Protein AF-A0AAD4HLM6-F1 (afdb_monomer_lite)

Organism: NCBI:txid1912939

Sequence (257 aa):
MAPLLDNPNDAILPDFRIADHATARARLIANAIEEERDHQQAITDKQEAARKEEQKKNKSKFIPVGNSKVPSIPVVIPSHYAVRKLKAGEYCELYYFTNKGLKDAKKSLLSTESPGLMLTTNTDGLQTWINADEMRDPKAVITKDKNLSWEHFNEATPCMITAMKQHEWPEDRINMHIQFWTALQNHRWRHTFNTLKQRALLLYQSQQRRLWHFTAGGPFGWSIAELNQDLIMEAGEEIFNEDRDLALAALKQVHSL

Secondary structure (DSSP, 8-state):
-PPPPP-TTTT------HHHHHHHHHHHHHHHHHHHHHHHHHHHHHHHHHHHHHHHH-GGGGSPPP-PPPPSS------HHHHHHHHTT----GGGGSHHHHHHHHHHHT--SPPPEEEEE-TTS-EEEEEGGGSPPTT--PPPGGG--HHHHHHHHHHHHHHHHHTT--HHHHHHHHHHHHHHHTSGGGSSS-HHHHHHHHHHHHHHHHHHHHHTTSTT----SS--HHHHHHHHHHHHHHHHHHHHHHHHHHTT-

Radius of gyration: 38.6 Å; chains: 1; bounding box: 93×52×123 Å

Foldseek 3Di:
DDDPDDDPVVPCPPPPPVVVVVVVVVVVVVVVVVVVVVVVVVVVVVVVVVVVVCCVVCVVVPDDDDPDDDDPDDDQDFFLLQLVCLLVLADDFLQSQFPVNSVVRVVVVPDPDFFDWDWDADPVRDIDTDGCSNDDDPPDPGQGQLRDDPNRLVRSQVSVLVSNVVSPPPPVLSVLSVLLSVCLCPPPLCPDPDVLLNSLSSQLVRVVSNVQSVPVVHPPHDRNNDDDVVSSVVSSVVSVVVVVVVVVVVVVVVVVD

Structure (mmCIF, N/CA/C/O backbone):
data_AF-A0AAD4HLM6-F1
#
_entry.id   AF-A0AAD4HLM6-F1
#
loop_
_atom_site.group_PDB
_atom_site.id
_atom_site.type_symbol
_atom_site.label_atom_id
_atom_site.label_alt_id
_atom_site.label_comp_id
_atom_site.label_asym_id
_atom_site.label_entity_id
_atom_site.label_seq_id
_atom_site.pdbx_PDB_ins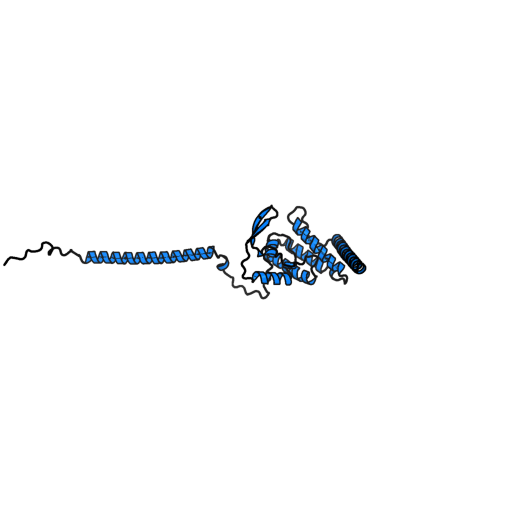_code
_atom_site.Cartn_x
_atom_site.Cartn_y
_atom_site.Cartn_z
_atom_site.occupancy
_atom_site.B_iso_or_equiv
_atom_site.auth_seq_id
_atom_site.auth_comp_id
_atom_site.auth_asym_id
_atom_site.auth_atom_id
_atom_site.pdbx_PDB_model_num
ATOM 1 N N . MET A 1 1 ? -69.367 37.510 96.975 1.00 45.50 1 MET A N 1
ATOM 2 C CA . MET A 1 1 ? -68.267 37.107 96.073 1.00 45.50 1 MET A CA 1
ATOM 3 C C . MET A 1 1 ? -68.815 36.020 95.171 1.00 45.50 1 MET A C 1
ATOM 5 O O . MET A 1 1 ? -69.340 35.048 95.695 1.00 45.50 1 MET A O 1
ATOM 9 N N . ALA A 1 2 ? -68.842 36.261 93.861 1.00 45.84 2 ALA A N 1
ATOM 10 C CA . ALA A 1 2 ? -69.451 35.365 92.879 1.00 45.84 2 ALA A CA 1
ATOM 11 C C . ALA A 1 2 ? -68.634 34.065 92.719 1.00 45.84 2 ALA A C 1
ATOM 13 O O . ALA A 1 2 ? -67.407 34.133 92.817 1.00 45.84 2 ALA A O 1
ATOM 14 N N . PRO A 1 3 ? -69.273 32.908 92.469 1.00 53.41 3 PRO A N 1
ATOM 15 C CA . PRO A 1 3 ? -68.556 31.693 92.106 1.00 53.41 3 PRO A CA 1
ATOM 16 C C . PRO A 1 3 ? -68.002 31.844 90.682 1.00 53.41 3 PRO A C 1
ATOM 18 O O . PRO A 1 3 ? -68.722 32.270 89.777 1.00 53.41 3 PRO A O 1
ATOM 21 N N . LEU A 1 4 ? -66.711 31.541 90.498 1.00 55.12 4 LEU A N 1
ATOM 22 C CA . LEU A 1 4 ? -66.119 31.409 89.168 1.00 55.12 4 LEU A CA 1
ATOM 23 C C . LEU A 1 4 ? -66.891 30.328 88.402 1.00 55.12 4 LEU A C 1
ATOM 25 O O . LEU A 1 4 ? -67.087 29.227 88.908 1.00 55.12 4 LEU A O 1
ATOM 29 N N . LEU A 1 5 ? -67.342 30.682 87.200 1.00 53.31 5 LEU A N 1
ATOM 30 C CA . LEU A 1 5 ? -67.933 29.765 86.235 1.00 53.31 5 LEU A CA 1
ATOM 31 C C . LEU A 1 5 ? -66.923 28.665 85.890 1.00 53.31 5 LEU A C 1
ATOM 33 O O . LEU A 1 5 ? -65.844 28.974 85.386 1.00 53.31 5 LEU A O 1
ATOM 37 N N . ASP A 1 6 ? -67.298 27.407 86.122 1.00 59.09 6 ASP A N 1
ATOM 38 C CA . ASP A 1 6 ? -66.612 26.253 85.542 1.00 59.09 6 ASP A CA 1
ATOM 39 C C . ASP A 1 6 ? -66.640 26.388 84.016 1.00 59.09 6 ASP A C 1
ATOM 41 O O . ASP A 1 6 ? -67.704 26.435 83.391 1.00 59.09 6 ASP A O 1
ATOM 45 N N . ASN A 1 7 ? -65.456 26.496 83.417 1.00 59.88 7 ASN A N 1
ATOM 46 C CA . ASN A 1 7 ? -65.285 26.507 81.975 1.00 59.88 7 ASN A CA 1
ATOM 47 C C . ASN A 1 7 ? -65.567 25.090 81.442 1.00 59.88 7 ASN A C 1
ATOM 49 O O . ASN A 1 7 ? -64.805 24.170 81.746 1.00 59.88 7 ASN A O 1
ATOM 53 N N . PRO A 1 8 ? -66.609 24.875 80.618 1.00 58.28 8 PRO A N 1
ATOM 54 C CA . PRO A 1 8 ? -66.956 23.544 80.119 1.00 58.28 8 PRO A CA 1
ATOM 55 C C . PRO A 1 8 ? -65.887 22.931 79.195 1.00 58.28 8 PRO A C 1
ATOM 57 O O . PRO A 1 8 ? -65.987 21.754 78.854 1.00 58.28 8 PRO A O 1
ATOM 60 N N . ASN A 1 9 ? -64.853 23.692 78.817 1.00 55.59 9 ASN A N 1
ATOM 61 C CA . ASN A 1 9 ? -63.707 23.188 78.060 1.00 55.59 9 ASN A CA 1
ATOM 62 C C . ASN A 1 9 ? -62.550 22.649 78.922 1.00 55.59 9 ASN A C 1
ATOM 64 O O . ASN A 1 9 ? -61.658 22.018 78.360 1.00 55.59 9 ASN A O 1
ATOM 68 N N . ASP A 1 10 ? -62.557 22.813 80.250 1.00 53.22 10 ASP A N 1
ATOM 69 C CA . ASP A 1 10 ? -61.478 22.287 81.110 1.00 53.22 10 ASP A CA 1
ATOM 70 C C . ASP A 1 10 ? -61.604 20.767 81.367 1.00 53.22 10 ASP A C 1
ATOM 72 O O . ASP A 1 10 ? -60.685 20.137 81.888 1.00 53.22 10 ASP A O 1
ATOM 76 N N . ALA A 1 11 ? -62.722 20.149 80.958 1.00 53.69 11 ALA A N 1
ATOM 77 C CA . ALA A 1 11 ? -62.992 18.718 81.127 1.00 53.69 11 ALA A CA 1
ATOM 78 C C . ALA A 1 11 ? -62.630 17.848 79.908 1.00 53.69 11 ALA A C 1
ATOM 80 O O . ALA A 1 11 ? -62.728 16.622 79.983 1.00 53.69 11 ALA A O 1
ATOM 81 N N . ILE A 1 12 ? -62.197 18.441 78.789 1.00 54.97 12 ILE A N 1
ATOM 82 C CA . ILE A 1 12 ? -61.755 17.684 77.610 1.00 54.97 12 ILE A CA 1
ATOM 83 C C . ILE A 1 12 ? -60.228 17.671 77.593 1.00 54.97 12 ILE A C 1
ATOM 85 O O . ILE A 1 12 ? -59.576 18.333 76.786 1.00 54.97 12 ILE A O 1
ATOM 89 N N . LEU A 1 13 ? -59.641 16.881 78.493 1.00 52.47 13 LEU A N 1
ATOM 90 C CA . LEU A 1 13 ? -58.321 16.320 78.221 1.00 52.47 13 LEU A CA 1
ATOM 91 C C . LEU A 1 13 ? -58.482 15.481 76.950 1.00 52.47 13 LEU A C 1
ATOM 93 O O . LEU A 1 13 ? -59.331 14.585 76.944 1.00 52.47 13 LEU A O 1
ATOM 97 N N . PRO A 1 14 ? -57.741 15.747 75.861 1.00 53.06 14 PRO A N 1
ATOM 98 C CA . PRO A 1 14 ? -57.795 14.846 74.726 1.00 53.06 14 PRO A CA 1
ATOM 99 C C . PRO A 1 14 ? -57.373 13.469 75.251 1.00 53.06 14 PRO A C 1
ATOM 101 O O . PRO A 1 14 ? -56.322 13.364 75.889 1.00 53.06 14 PRO A O 1
ATOM 104 N N . ASP A 1 15 ? -58.213 12.445 75.059 1.00 54.78 15 ASP A N 1
ATOM 105 C CA . ASP A 1 15 ? -57.899 11.053 75.408 1.00 54.78 15 ASP A CA 1
ATOM 106 C C . ASP A 1 15 ? -56.773 10.580 74.483 1.00 54.78 15 ASP A C 1
ATOM 108 O O . ASP A 1 15 ? -56.970 9.886 73.487 1.00 54.78 15 ASP A O 1
ATOM 112 N N . PHE A 1 16 ? -55.559 11.040 74.773 1.00 51.75 16 PHE A N 1
ATOM 113 C CA . PHE A 1 16 ? -54.338 10.552 74.175 1.00 51.75 16 PHE A CA 1
ATOM 114 C C . PHE A 1 16 ? -54.029 9.220 74.842 1.00 51.75 16 PHE A C 1
ATOM 116 O O . PHE A 1 16 ? -53.150 9.118 75.702 1.00 51.75 16 PHE A O 1
ATOM 123 N N . ARG A 1 17 ? -54.751 8.173 74.439 1.00 59.28 17 ARG A N 1
ATOM 124 C CA . ARG A 1 17 ? -54.354 6.805 74.756 1.00 59.28 17 ARG A CA 1
ATOM 125 C C . ARG A 1 17 ? -52.920 6.639 74.271 1.00 59.28 17 ARG A C 1
ATOM 127 O O . ARG A 1 17 ? -52.635 6.712 73.078 1.00 59.28 17 ARG A O 1
ATOM 134 N N . ILE A 1 18 ? -52.000 6.441 75.213 1.00 59.12 18 ILE A N 1
ATOM 135 C CA . ILE A 1 18 ? -50.549 6.337 74.981 1.00 59.12 18 ILE A CA 1
ATOM 136 C C . ILE A 1 18 ? -50.234 5.314 73.869 1.00 59.12 18 ILE A C 1
ATOM 138 O O . ILE A 1 18 ? -49.281 5.489 73.109 1.00 59.12 18 ILE A O 1
ATOM 142 N N . ALA A 1 19 ? -51.086 4.295 73.720 1.00 60.00 19 ALA A N 1
ATOM 143 C CA . ALA A 1 19 ? -51.025 3.288 72.665 1.00 60.00 19 ALA A CA 1
ATOM 144 C C . ALA A 1 19 ? -51.269 3.841 71.243 1.00 60.00 19 ALA A C 1
ATOM 146 O O . ALA A 1 19 ? -50.551 3.458 70.316 1.00 60.00 19 ALA A O 1
ATOM 147 N N . ASP A 1 20 ? -52.210 4.768 71.052 1.00 62.66 20 ASP A N 1
ATOM 148 C CA . ASP A 1 20 ? -52.557 5.308 69.727 1.00 62.66 20 ASP A CA 1
ATOM 149 C C . ASP A 1 20 ? -51.463 6.257 69.213 1.00 62.66 20 ASP A C 1
ATOM 151 O O . ASP A 1 20 ? -51.068 6.203 68.046 1.00 62.66 20 ASP A O 1
ATOM 155 N N . HIS A 1 21 ? -50.872 7.054 70.109 1.00 67.44 21 HIS A N 1
ATOM 156 C CA . HIS A 1 21 ? -49.727 7.911 69.788 1.00 67.44 21 HIS A CA 1
ATOM 157 C C . HIS A 1 21 ? -48.440 7.105 69.528 1.00 67.44 21 HIS A C 1
ATOM 159 O O . HIS A 1 21 ? -47.682 7.430 68.611 1.00 67.44 21 HIS A O 1
ATOM 165 N N . ALA A 1 22 ? -48.201 6.024 70.281 1.00 71.50 22 ALA A N 1
ATOM 166 C CA . ALA A 1 22 ? -47.090 5.108 70.014 1.00 71.50 22 ALA A CA 1
ATOM 167 C C . ALA A 1 22 ? -47.230 4.430 68.640 1.00 71.50 22 ALA A C 1
ATOM 169 O O . ALA A 1 22 ? -46.259 4.345 67.888 1.00 71.50 22 ALA A O 1
ATOM 170 N N . THR A 1 23 ? -48.451 4.032 68.274 1.00 78.50 23 THR A N 1
ATOM 171 C CA . THR A 1 23 ? -48.755 3.432 66.967 1.00 78.50 23 THR A CA 1
ATOM 172 C C . THR A 1 23 ? -48.573 4.436 65.824 1.00 78.50 23 THR A C 1
ATOM 174 O O . THR A 1 23 ? -47.988 4.101 64.792 1.00 78.50 23 THR A O 1
ATOM 177 N N . ALA A 1 24 ? -49.004 5.688 66.008 1.00 77.00 24 ALA A N 1
ATOM 178 C CA . ALA A 1 24 ? -48.798 6.759 65.032 1.00 77.00 24 ALA A CA 1
ATOM 179 C C . ALA A 1 24 ? -47.307 7.091 64.828 1.00 77.00 24 ALA A C 1
ATOM 181 O O . ALA A 1 24 ? -46.856 7.218 63.691 1.00 77.00 24 ALA A O 1
ATOM 182 N N . ARG A 1 25 ? -46.515 7.157 65.908 1.00 77.25 25 ARG A N 1
ATOM 183 C CA . ARG A 1 25 ? -45.056 7.351 65.828 1.00 77.25 25 ARG A CA 1
ATOM 184 C C . ARG A 1 25 ? -44.344 6.187 65.148 1.00 77.25 25 ARG A C 1
ATOM 186 O O . ARG A 1 25 ? -43.473 6.426 64.319 1.00 77.25 25 ARG A O 1
ATOM 193 N N . ALA A 1 26 ? -44.722 4.948 65.461 1.00 80.69 26 ALA A N 1
ATOM 194 C CA . ALA A 1 26 ? -44.150 3.767 64.820 1.00 80.69 26 ALA A CA 1
ATOM 195 C C . ALA A 1 26 ? -44.407 3.758 63.304 1.00 80.69 26 ALA A C 1
ATOM 197 O O . ALA A 1 26 ? -43.499 3.446 62.540 1.00 80.69 26 ALA A O 1
ATOM 198 N N . ARG A 1 27 ? -45.604 4.173 62.859 1.00 82.56 27 ARG A N 1
ATOM 199 C CA . ARG A 1 27 ? -45.924 4.337 61.429 1.00 82.56 27 ARG A CA 1
ATOM 200 C C . ARG A 1 27 ? -45.111 5.444 60.763 1.00 82.56 27 ARG A C 1
ATOM 202 O O . ARG A 1 27 ? -44.603 5.232 59.674 1.00 82.56 27 ARG A O 1
ATOM 209 N N . LEU A 1 28 ? -44.945 6.594 61.417 1.00 83.12 28 LEU A N 1
ATOM 210 C CA . LEU A 1 28 ? -44.117 7.684 60.885 1.00 83.12 28 LEU A CA 1
ATOM 211 C C . LEU A 1 28 ? -42.649 7.268 60.730 1.00 83.12 28 LEU A C 1
ATOM 213 O O . LEU A 1 28 ? -42.028 7.583 59.722 1.00 83.12 28 LEU A O 1
ATOM 217 N N . ILE A 1 29 ? -42.108 6.526 61.701 1.00 84.44 29 ILE A N 1
ATOM 218 C CA . ILE A 1 29 ? -40.742 5.991 61.635 1.00 84.44 29 ILE A CA 1
ATOM 219 C C . ILE A 1 29 ? -40.624 4.942 60.523 1.00 84.44 29 ILE A C 1
ATOM 221 O O . ILE A 1 29 ? -39.659 4.975 59.767 1.00 84.44 29 ILE A O 1
ATOM 225 N N . ALA A 1 30 ? -41.598 4.036 60.397 1.00 83.06 30 ALA A N 1
ATOM 226 C CA . ALA A 1 30 ? -41.610 3.030 59.337 1.00 83.06 30 ALA A CA 1
ATOM 227 C C . ALA A 1 30 ? -41.651 3.672 57.940 1.00 83.06 30 ALA A C 1
ATOM 229 O O . ALA A 1 30 ? -40.834 3.316 57.096 1.00 83.06 30 ALA A O 1
ATOM 230 N N . ASN A 1 31 ? -42.514 4.671 57.736 1.00 85.56 31 ASN A N 1
ATOM 231 C CA . ASN A 1 31 ? -42.609 5.406 56.475 1.00 85.56 31 ASN A CA 1
ATOM 232 C C . ASN A 1 31 ? -41.311 6.163 56.155 1.00 85.56 31 ASN A C 1
ATOM 234 O O . ASN A 1 31 ? -40.851 6.119 55.023 1.00 85.56 31 ASN A O 1
ATOM 238 N N . ALA A 1 32 ? -40.680 6.804 57.144 1.00 83.94 32 ALA A N 1
ATOM 239 C CA . ALA A 1 32 ? -39.411 7.507 56.935 1.00 83.94 32 ALA A CA 1
ATOM 240 C C . ALA A 1 32 ? -38.259 6.553 56.554 1.00 83.94 32 ALA A C 1
ATOM 242 O O . ALA A 1 32 ? -37.398 6.904 55.753 1.00 83.94 32 ALA A O 1
ATOM 243 N N . ILE A 1 33 ? -38.240 5.334 57.108 1.00 87.50 33 ILE A N 1
ATOM 244 C CA . ILE A 1 33 ? -37.261 4.295 56.743 1.00 87.50 33 ILE A CA 1
ATOM 245 C C . ILE A 1 33 ? -37.508 3.782 55.317 1.00 87.50 33 ILE A C 1
ATOM 247 O O . ILE A 1 33 ? -36.555 3.493 54.592 1.00 87.50 33 ILE A O 1
ATOM 251 N N . GLU A 1 34 ? -38.774 3.647 54.922 1.00 85.94 34 GLU A N 1
ATOM 252 C CA . GLU A 1 34 ? -39.170 3.222 53.578 1.00 85.94 34 GLU A CA 1
ATOM 253 C C . GLU A 1 34 ? -38.833 4.293 52.530 1.00 85.94 34 GLU A C 1
ATOM 255 O O . GLU A 1 34 ? -38.178 3.981 51.539 1.00 85.94 34 GLU A O 1
ATOM 260 N N . GLU A 1 35 ? -39.136 5.564 52.808 1.00 85.25 35 GLU A N 1
ATOM 261 C CA . GLU A 1 35 ? -38.765 6.703 51.959 1.00 85.25 35 GLU A CA 1
ATOM 262 C C . GLU A 1 35 ? -37.245 6.826 51.777 1.00 85.25 35 GLU A C 1
ATOM 264 O O . GLU A 1 35 ? -36.777 7.054 50.662 1.00 85.25 35 GLU A O 1
ATOM 269 N N . GLU A 1 36 ? -36.453 6.625 52.836 1.00 85.56 36 GLU A N 1
ATOM 270 C CA . GLU A 1 36 ? -34.988 6.648 52.738 1.00 85.56 36 GLU A CA 1
ATOM 271 C C . GLU A 1 36 ? -34.459 5.469 51.906 1.00 85.56 36 GLU A C 1
ATOM 273 O O . GLU A 1 36 ? -33.540 5.631 51.100 1.00 85.56 36 GLU A O 1
ATOM 278 N N . ARG A 1 37 ? -35.059 4.278 52.041 1.00 87.69 37 ARG A N 1
ATOM 279 C CA . ARG A 1 37 ? -34.726 3.119 51.198 1.00 87.69 37 ARG A CA 1
ATOM 280 C C . ARG A 1 37 ? -35.040 3.378 49.733 1.00 87.69 37 ARG A C 1
ATOM 282 O O . ARG A 1 37 ? -34.202 3.076 48.884 1.00 87.69 37 ARG A O 1
ATOM 289 N N . ASP A 1 38 ? -36.209 3.932 49.443 1.00 88.38 38 ASP A N 1
ATOM 290 C CA . ASP A 1 38 ? -36.634 4.246 48.082 1.00 88.38 38 ASP A CA 1
ATOM 291 C C . ASP A 1 38 ? -35.762 5.343 47.473 1.00 88.38 38 ASP A C 1
ATOM 293 O O . ASP A 1 38 ? -35.350 5.247 46.316 1.00 88.38 38 ASP A O 1
ATOM 297 N N . HIS A 1 39 ? -35.393 6.349 48.265 1.00 87.62 39 HIS A N 1
ATOM 298 C CA . HIS A 1 39 ? -34.458 7.388 47.856 1.00 87.62 39 HIS A CA 1
ATOM 299 C C . HIS A 1 39 ? -33.065 6.809 47.551 1.00 87.62 39 HIS A C 1
ATOM 301 O O . HIS A 1 39 ? -32.487 7.092 46.497 1.00 87.62 39 HIS A O 1
ATOM 307 N N . GLN A 1 40 ? -32.547 5.932 48.415 1.00 88.38 40 GLN A N 1
ATOM 308 C CA . GLN A 1 40 ? -31.251 5.280 48.224 1.00 88.38 40 GLN A CA 1
ATOM 309 C C . GLN A 1 40 ? -31.245 4.332 47.012 1.00 88.38 40 GLN A C 1
ATOM 311 O O . GLN A 1 40 ? -30.268 4.289 46.251 1.00 88.38 40 GLN A O 1
ATOM 316 N N . GLN A 1 41 ? -32.341 3.600 46.799 1.00 90.56 41 GLN A N 1
ATOM 317 C CA . GLN A 1 41 ? -32.528 2.749 45.627 1.00 90.56 41 GLN A CA 1
ATOM 318 C C . GLN A 1 41 ? -32.599 3.598 44.354 1.00 90.56 41 GLN A C 1
ATOM 320 O O . GLN A 1 41 ? -31.868 3.329 43.404 1.00 90.56 41 GLN A O 1
ATOM 325 N N . ALA A 1 42 ? -33.364 4.693 44.360 1.00 90.25 42 ALA A N 1
ATOM 326 C CA . ALA A 1 42 ? -33.461 5.610 43.228 1.00 90.25 42 ALA A CA 1
ATOM 327 C C . ALA A 1 42 ? -32.114 6.265 42.873 1.00 90.25 42 ALA A C 1
ATOM 329 O O . ALA A 1 42 ? -31.831 6.488 41.694 1.00 90.25 42 ALA A O 1
ATOM 330 N N . ILE A 1 43 ? -31.260 6.568 43.859 1.00 90.19 43 ILE A N 1
ATOM 331 C CA . ILE A 1 43 ? -29.892 7.054 43.613 1.00 90.19 43 ILE A CA 1
ATOM 332 C C . ILE A 1 43 ? -29.051 5.971 42.935 1.00 90.19 43 ILE A C 1
ATOM 334 O O . ILE A 1 43 ? -28.362 6.257 41.953 1.00 90.19 43 ILE A O 1
ATOM 338 N N . THR A 1 44 ? -29.122 4.738 43.433 1.00 90.88 44 THR A N 1
ATOM 339 C CA . THR A 1 44 ? -28.353 3.606 42.901 1.00 90.88 44 THR A CA 1
ATOM 340 C C . THR A 1 44 ? -28.779 3.284 41.470 1.00 90.88 44 THR A C 1
ATOM 342 O O . THR A 1 44 ? -27.932 3.185 40.581 1.00 90.88 44 THR A O 1
ATOM 345 N N . ASP A 1 45 ? -30.085 3.244 41.211 1.00 92.12 45 ASP A N 1
ATOM 346 C CA . ASP A 1 45 ? -30.653 3.007 39.885 1.00 92.12 45 ASP A CA 1
ATOM 347 C C . ASP A 1 45 ? -30.254 4.117 38.903 1.00 92.12 45 ASP A C 1
ATOM 349 O O . ASP A 1 45 ? -29.860 3.836 37.767 1.00 92.12 45 ASP A O 1
ATOM 353 N N . LYS A 1 46 ? -30.276 5.387 39.340 1.00 91.31 46 LYS A N 1
ATOM 354 C CA . LYS A 1 46 ? -29.795 6.524 38.535 1.00 91.31 46 LYS A CA 1
ATOM 355 C C . LYS A 1 46 ? -28.306 6.410 38.212 1.00 91.31 46 LYS A C 1
ATOM 357 O O . LYS A 1 46 ? -27.914 6.663 37.073 1.00 91.31 46 LYS A O 1
ATOM 362 N N . GLN A 1 47 ? -27.475 6.028 39.180 1.00 89.12 47 GLN A N 1
ATOM 363 C CA . GLN A 1 47 ? -26.038 5.835 38.970 1.00 89.12 47 GLN A CA 1
ATOM 364 C C . GLN A 1 47 ? -25.754 4.668 38.019 1.00 89.12 47 GLN A C 1
ATOM 366 O O . GLN A 1 47 ? -24.907 4.780 37.131 1.00 89.12 47 GLN A O 1
ATOM 371 N N . GLU A 1 48 ? -26.474 3.557 38.159 1.00 91.19 48 GLU A N 1
ATOM 372 C CA . GLU A 1 48 ? -26.306 2.394 37.295 1.00 91.19 48 GLU A CA 1
ATOM 373 C C . GLU A 1 48 ? -26.792 2.678 35.867 1.00 91.19 48 GLU A C 1
ATOM 375 O O . GLU A 1 48 ? -26.118 2.309 34.900 1.00 91.19 48 GLU A O 1
ATOM 380 N N . ALA A 1 49 ? -27.910 3.392 35.717 1.00 91.38 49 ALA A N 1
ATOM 381 C CA . ALA A 1 49 ? -28.390 3.868 34.425 1.00 91.38 49 ALA A CA 1
ATOM 382 C C . ALA A 1 49 ? -27.367 4.798 33.757 1.00 91.38 49 ALA A C 1
ATOM 384 O O . ALA A 1 49 ? -27.020 4.574 32.595 1.00 91.38 49 ALA A O 1
ATOM 385 N N . ALA A 1 50 ? -26.810 5.762 34.499 1.00 90.56 50 ALA A N 1
ATOM 386 C CA . ALA A 1 50 ? -25.773 6.663 33.999 1.00 90.56 50 ALA A CA 1
ATOM 387 C C . ALA A 1 50 ? -24.510 5.900 33.565 1.00 90.56 50 ALA A C 1
ATOM 389 O O . ALA A 1 50 ? -23.965 6.161 32.493 1.00 90.56 50 ALA A O 1
ATOM 390 N N . ARG A 1 51 ? -24.078 4.896 34.338 1.00 86.19 51 ARG A N 1
ATOM 391 C CA . ARG A 1 51 ? -22.931 4.044 33.988 1.00 86.19 51 ARG A CA 1
ATOM 392 C C . ARG A 1 51 ? -23.198 3.205 32.738 1.00 86.19 51 ARG A C 1
ATOM 394 O O . ARG A 1 51 ? -22.329 3.106 31.874 1.00 86.19 51 ARG A O 1
ATOM 401 N N . LYS A 1 52 ? -24.389 2.611 32.613 1.00 88.50 52 LYS A N 1
ATOM 402 C CA . LYS A 1 52 ? -24.797 1.861 31.411 1.00 88.50 52 LYS A CA 1
ATOM 403 C C . LYS A 1 52 ? -24.869 2.775 30.189 1.00 88.50 52 LYS A C 1
ATOM 405 O O . LYS A 1 52 ? -24.481 2.367 29.095 1.00 88.50 52 LYS A O 1
ATOM 410 N N . GLU A 1 53 ? -25.342 4.005 30.356 1.00 90.38 53 GLU A N 1
ATOM 411 C CA . GLU A 1 53 ? -25.377 5.001 29.289 1.00 90.38 53 GLU A CA 1
ATOM 412 C C . GLU A 1 53 ? -23.966 5.443 28.877 1.00 90.38 53 GLU A C 1
ATOM 414 O O . GLU A 1 53 ? -23.665 5.490 27.683 1.00 90.38 53 GLU A O 1
ATOM 419 N N . GLU A 1 54 ? -23.068 5.672 29.838 1.00 88.25 54 GLU A N 1
ATOM 420 C CA . GLU A 1 54 ? -21.661 5.974 29.568 1.00 88.25 54 GLU A CA 1
ATOM 421 C C . GLU A 1 54 ? -20.978 4.815 28.829 1.00 88.25 54 GLU A C 1
ATOM 423 O O . GLU A 1 54 ? -20.281 5.042 27.842 1.00 88.25 54 GLU A O 1
ATOM 428 N N . GLN A 1 55 ? -21.231 3.568 29.237 1.00 86.50 55 GLN A N 1
ATOM 429 C CA . GLN A 1 55 ? -20.724 2.373 28.555 1.00 86.50 55 GLN A CA 1
ATOM 430 C C . GLN A 1 55 ? -21.251 2.243 27.126 1.00 86.50 55 GLN A C 1
ATOM 432 O O . GLN A 1 55 ? -20.513 1.843 26.224 1.00 86.50 55 GLN A O 1
ATOM 437 N N . LYS A 1 56 ? -22.514 2.615 26.893 1.00 86.12 56 LYS A N 1
ATOM 438 C CA . LYS A 1 56 ? -23.103 2.635 25.549 1.00 86.12 56 LYS A CA 1
ATOM 439 C C . LYS A 1 56 ? -22.507 3.730 24.667 1.00 86.12 56 LYS A C 1
ATOM 441 O O . LYS A 1 56 ? -22.291 3.470 23.484 1.00 86.12 56 LYS A O 1
ATOM 446 N N . LYS A 1 57 ? -22.257 4.922 25.219 1.00 88.44 57 LYS A N 1
ATOM 447 C CA . LYS A 1 57 ? -21.695 6.073 24.492 1.00 88.44 57 LYS A CA 1
ATOM 448 C C . LYS A 1 57 ? -20.201 5.901 24.212 1.00 88.44 57 LYS A C 1
ATOM 450 O O . LYS A 1 57 ? -19.757 6.152 23.100 1.00 88.44 57 LYS A O 1
ATOM 455 N N . ASN A 1 58 ? -19.445 5.395 25.183 1.00 84.56 58 ASN A N 1
ATOM 456 C CA . ASN A 1 58 ? -17.986 5.302 25.140 1.00 84.56 58 ASN A CA 1
ATOM 457 C C . ASN A 1 58 ? -17.508 3.851 25.067 1.00 84.56 58 ASN A C 1
ATOM 459 O O . ASN A 1 58 ? -16.621 3.457 25.820 1.00 84.56 58 ASN A O 1
ATOM 463 N N . LYS A 1 59 ? -18.087 3.038 24.174 1.00 85.06 59 LYS A N 1
ATOM 464 C CA . LYS A 1 59 ? -17.804 1.591 24.095 1.00 85.06 59 LYS A CA 1
ATOM 465 C C . LYS A 1 59 ? -16.307 1.284 24.128 1.00 85.06 59 LYS A C 1
ATOM 467 O O . LYS A 1 59 ? -15.895 0.441 24.912 1.00 85.06 59 LYS A O 1
ATOM 472 N N . SER A 1 60 ? -15.500 2.020 23.359 1.00 82.62 60 SER A N 1
ATOM 473 C CA . SER A 1 60 ? -14.040 1.860 23.287 1.00 82.62 60 SER A CA 1
ATOM 474 C C . SER A 1 60 ? -13.323 2.022 24.632 1.00 82.62 60 SER A C 1
ATOM 476 O O . SER A 1 60 ? -12.390 1.272 24.899 1.00 82.62 60 SER A O 1
ATOM 478 N N . LYS A 1 61 ? -13.780 2.932 25.505 1.00 87.69 61 LYS A N 1
ATOM 479 C CA . LYS A 1 61 ? -13.236 3.141 26.863 1.00 87.69 61 LYS A CA 1
ATOM 480 C C . LYS A 1 61 ? -13.439 1.919 27.765 1.00 87.69 61 LYS A C 1
ATOM 482 O O . LYS A 1 61 ? -12.682 1.725 28.710 1.00 87.69 61 LYS A O 1
ATOM 487 N N . PHE A 1 62 ? -14.467 1.118 27.488 1.00 84.81 62 PHE A N 1
ATOM 488 C CA . PHE A 1 62 ? -14.892 0.000 28.329 1.00 84.81 62 PHE A CA 1
ATOM 489 C C . PHE A 1 62 ? -14.633 -1.377 27.708 1.00 84.81 62 PHE A C 1
ATOM 491 O O . PHE A 1 62 ? -15.004 -2.382 28.315 1.00 84.81 62 PHE A O 1
ATOM 498 N N . ILE A 1 63 ? -13.998 -1.452 26.531 1.00 84.25 63 ILE A N 1
ATOM 499 C CA . ILE A 1 63 ? -13.536 -2.730 25.976 1.00 84.25 63 ILE A CA 1
ATOM 500 C C . ILE A 1 63 ? -12.439 -3.273 26.906 1.00 84.25 63 ILE A C 1
ATOM 502 O O . ILE A 1 63 ? -11.448 -2.573 27.131 1.00 84.25 63 ILE A O 1
ATOM 506 N N . PRO A 1 64 ? -12.581 -4.497 27.450 1.00 83.94 64 PRO A N 1
ATOM 507 C CA . PRO A 1 64 ? -11.540 -5.100 28.269 1.00 83.94 64 PRO A CA 1
ATOM 508 C C . PRO A 1 64 ? -10.231 -5.210 27.483 1.00 83.94 64 PRO A C 1
ATOM 510 O O . PRO A 1 64 ? -10.184 -5.816 26.412 1.00 83.94 64 PRO A O 1
ATOM 513 N N . VAL A 1 65 ? -9.161 -4.631 28.021 1.00 82.19 65 VAL A N 1
ATOM 514 C CA . VAL A 1 65 ? -7.818 -4.767 27.453 1.00 82.19 65 VAL A CA 1
ATOM 515 C C . VAL A 1 65 ? -7.231 -6.086 27.953 1.00 82.19 65 VAL A C 1
ATOM 517 O O . VAL A 1 65 ? -7.125 -6.304 29.158 1.00 82.19 65 VAL A O 1
ATOM 520 N N . GLY A 1 66 ? -6.882 -6.988 27.033 1.00 80.00 66 GLY A N 1
ATOM 521 C CA . GLY A 1 66 ? -6.233 -8.252 27.386 1.00 80.00 66 GLY A CA 1
ATOM 522 C C . GLY A 1 66 ? -4.843 -8.034 27.994 1.00 80.00 66 GLY A C 1
ATOM 523 O O . GLY A 1 66 ? -4.165 -7.063 27.664 1.00 80.00 66 GLY A O 1
ATOM 524 N N . ASN A 1 67 ? -4.384 -8.973 28.831 1.00 81.00 67 ASN A N 1
ATOM 525 C CA . ASN A 1 67 ? -3.040 -8.984 29.439 1.00 81.00 67 ASN A CA 1
ATOM 526 C C . ASN A 1 67 ? -1.924 -9.342 28.428 1.00 81.00 67 ASN A C 1
ATOM 528 O O . ASN A 1 67 ? -1.025 -10.140 28.700 1.00 81.00 67 ASN A O 1
ATOM 532 N N . SER A 1 68 ? -1.987 -8.771 27.229 1.00 77.50 68 SER A N 1
ATOM 533 C CA . SER A 1 68 ? -0.971 -8.938 26.197 1.00 77.50 68 SER A CA 1
ATOM 534 C C . SER A 1 68 ? 0.241 -8.071 26.520 1.00 77.50 68 SER A C 1
ATOM 536 O O . SER A 1 68 ? 0.111 -6.912 26.914 1.00 77.50 68 SER A O 1
ATOM 538 N N . LYS A 1 69 ? 1.445 -8.622 26.333 1.00 81.38 69 LYS A N 1
ATOM 539 C CA . LYS A 1 69 ? 2.677 -7.836 26.451 1.00 81.38 69 LYS A CA 1
ATOM 540 C C . LYS A 1 69 ? 2.663 -6.709 25.419 1.00 81.38 69 LYS A C 1
ATOM 542 O O . LYS A 1 69 ? 2.202 -6.904 24.294 1.00 81.38 69 LYS A O 1
ATOM 547 N N . VAL A 1 70 ? 3.213 -5.556 25.799 1.00 75.81 70 VAL A N 1
ATOM 548 C CA . VAL A 1 70 ? 3.481 -4.469 24.852 1.00 75.81 70 VAL A CA 1
ATOM 549 C C . VAL A 1 70 ? 4.314 -5.040 23.697 1.00 75.81 70 VAL A C 1
ATOM 551 O O . VAL A 1 70 ? 5.293 -5.747 23.964 1.00 75.81 70 VAL A O 1
ATOM 554 N N . PRO A 1 71 ? 3.944 -4.776 22.433 1.00 76.25 71 PRO A N 1
ATOM 555 C CA . PRO A 1 71 ? 4.726 -5.232 21.295 1.00 76.25 71 PRO A CA 1
ATOM 556 C C . PRO A 1 71 ? 6.187 -4.779 21.408 1.00 76.25 71 PRO A C 1
ATOM 558 O O . PRO A 1 71 ? 6.464 -3.608 21.661 1.00 76.25 71 PRO A O 1
ATOM 561 N N . SER A 1 72 ? 7.132 -5.699 21.197 1.00 73.81 72 SER A N 1
ATOM 562 C CA . SER A 1 72 ? 8.572 -5.381 21.180 1.00 73.81 72 SER A CA 1
ATOM 563 C C . SER A 1 72 ? 8.998 -4.592 19.937 1.00 73.81 72 SER A C 1
ATOM 565 O O . SER A 1 72 ? 10.119 -4.098 19.872 1.00 73.81 72 SER A O 1
ATOM 567 N N . ILE A 1 73 ? 8.108 -4.484 18.949 1.00 67.69 73 ILE A N 1
ATOM 568 C CA . ILE A 1 73 ? 8.309 -3.750 17.701 1.00 67.69 73 ILE A CA 1
ATOM 569 C C . ILE A 1 73 ? 7.326 -2.571 17.700 1.00 67.69 73 ILE A C 1
ATOM 571 O O . ILE A 1 73 ? 6.165 -2.770 18.070 1.00 67.69 73 ILE A O 1
ATOM 575 N N . PRO A 1 74 ? 7.748 -1.355 17.299 1.00 67.75 74 PRO A N 1
ATOM 576 C CA . PRO A 1 74 ? 6.851 -0.210 17.203 1.00 67.75 74 PRO A CA 1
ATOM 577 C C . PRO A 1 74 ? 5.603 -0.534 16.378 1.00 67.75 74 PRO A C 1
ATOM 579 O O . PRO A 1 74 ? 5.706 -1.065 15.273 1.00 67.75 74 PRO A O 1
ATOM 582 N N . VAL A 1 75 ? 4.425 -0.186 16.903 1.00 70.12 75 VAL A N 1
ATOM 583 C CA . VAL A 1 75 ? 3.172 -0.309 16.152 1.00 70.12 75 VAL A CA 1
ATOM 584 C C . VAL A 1 75 ? 3.218 0.682 14.994 1.00 70.12 75 VAL A C 1
ATOM 586 O O . VAL A 1 75 ? 3.235 1.898 15.191 1.00 70.12 75 VAL A O 1
ATOM 589 N N . VAL A 1 76 ? 3.277 0.145 13.781 1.00 73.94 76 VAL A N 1
ATOM 590 C CA . VAL A 1 76 ? 3.240 0.918 12.546 1.00 73.94 76 VAL A CA 1
ATOM 591 C C . VAL A 1 76 ? 1.778 1.158 12.191 1.00 73.94 76 VAL A C 1
ATOM 593 O O . VAL A 1 76 ? 1.065 0.215 11.860 1.00 73.94 76 VAL A O 1
ATOM 596 N N . ILE A 1 77 ? 1.330 2.410 12.289 1.00 83.06 77 ILE A N 1
ATOM 597 C CA . ILE A 1 77 ? -0.045 2.811 11.970 1.00 83.06 77 ILE A CA 1
ATOM 598 C C . ILE A 1 77 ? 0.001 3.652 10.686 1.00 83.06 77 ILE A C 1
ATOM 600 O O . ILE A 1 77 ? 0.537 4.764 10.720 1.00 83.06 77 ILE A O 1
ATOM 604 N N . PRO A 1 78 ? -0.507 3.138 9.550 1.00 90.75 78 PRO A N 1
ATOM 605 C CA . PRO A 1 78 ? -0.684 3.930 8.336 1.00 90.75 78 PRO A CA 1
ATOM 606 C C . PRO A 1 78 ? -1.656 5.096 8.558 1.00 90.75 78 PRO A C 1
ATOM 608 O O . PRO A 1 78 ? -2.419 5.111 9.522 1.00 90.75 78 PRO A O 1
ATOM 611 N N . SER A 1 79 ? -1.666 6.075 7.651 1.00 91.81 79 SER A N 1
ATOM 612 C CA . SER A 1 79 ? -2.626 7.184 7.734 1.00 91.81 79 SER A CA 1
ATOM 613 C C . SER A 1 79 ? -4.076 6.694 7.639 1.00 91.81 79 SER A C 1
ATOM 615 O O . SER A 1 79 ? -4.359 5.693 6.975 1.00 91.81 79 SER A O 1
ATOM 617 N N . HIS A 1 80 ? -5.013 7.437 8.237 1.00 90.88 80 HIS A N 1
ATOM 618 C CA . HIS A 1 80 ? -6.450 7.154 8.133 1.00 90.88 80 HIS A CA 1
ATOM 619 C C . HIS A 1 80 ? -6.912 7.075 6.670 1.00 90.88 80 HIS A C 1
ATOM 621 O O . HIS A 1 80 ? -7.620 6.139 6.300 1.00 90.88 80 HIS A O 1
ATOM 627 N N . TYR A 1 81 ? -6.415 7.970 5.807 1.00 91.75 81 TYR A N 1
ATOM 628 C CA . TYR A 1 81 ? -6.596 7.880 4.354 1.00 91.75 81 TYR A CA 1
ATOM 629 C C . TYR A 1 81 ? -6.173 6.519 3.771 1.00 91.75 81 TYR A C 1
ATOM 631 O O . TYR A 1 81 ? -6.944 5.896 3.039 1.00 91.75 81 TYR A O 1
ATOM 639 N N . ALA A 1 82 ? -4.967 6.036 4.092 1.00 94.19 82 ALA A N 1
ATOM 640 C CA . ALA A 1 82 ? -4.458 4.771 3.562 1.00 94.19 82 ALA A CA 1
ATOM 641 C C . ALA A 1 82 ? -5.255 3.568 4.087 1.00 94.19 82 ALA A C 1
ATOM 643 O O . ALA A 1 82 ? -5.576 2.662 3.319 1.00 94.19 82 ALA A O 1
ATOM 644 N N . VAL A 1 83 ? -5.638 3.591 5.368 1.00 93.69 83 VAL A N 1
ATOM 645 C CA . VAL A 1 83 ? -6.511 2.575 5.976 1.00 93.69 83 VAL A CA 1
ATOM 646 C C . VAL A 1 83 ? -7.882 2.550 5.296 1.00 93.69 83 VAL A C 1
ATOM 648 O O . VAL A 1 83 ? -8.376 1.472 4.970 1.00 93.69 83 VAL A O 1
ATOM 651 N N . ARG A 1 84 ? -8.492 3.714 5.030 1.00 93.88 84 ARG A N 1
ATOM 652 C CA . ARG A 1 84 ? -9.776 3.806 4.318 1.00 93.88 84 ARG A CA 1
ATOM 653 C C . ARG A 1 84 ? -9.680 3.194 2.920 1.00 93.88 84 ARG A C 1
ATOM 655 O O . ARG A 1 84 ? -10.513 2.362 2.570 1.00 93.88 84 ARG A O 1
ATOM 662 N N . LYS A 1 85 ? -8.645 3.557 2.153 1.00 93.88 85 LYS A N 1
ATOM 663 C CA . LYS A 1 85 ? -8.385 2.992 0.817 1.00 93.88 85 LYS A CA 1
ATOM 664 C C . LYS A 1 85 ? -8.194 1.475 0.865 1.00 93.88 85 LYS A C 1
ATOM 666 O O . LYS A 1 85 ? -8.820 0.763 0.087 1.00 93.88 85 LYS A O 1
ATOM 671 N N . LEU A 1 86 ? -7.397 0.980 1.816 1.00 94.12 86 LEU A N 1
ATOM 672 C CA . LEU A 1 86 ? -7.184 -0.454 2.023 1.00 94.12 86 LEU A CA 1
ATOM 673 C C . LEU A 1 86 ? -8.484 -1.197 2.338 1.00 94.12 86 LEU A C 1
ATOM 675 O O . LEU A 1 86 ? -8.741 -2.235 1.739 1.00 94.12 86 LEU A O 1
ATOM 679 N N . LYS A 1 87 ? -9.315 -0.681 3.249 1.00 92.81 87 LYS A N 1
ATOM 680 C CA . LYS A 1 87 ? -10.602 -1.309 3.595 1.00 92.81 87 LYS A CA 1
ATOM 681 C C . LYS A 1 87 ? -11.566 -1.353 2.411 1.00 92.81 87 LYS A C 1
ATOM 683 O O . LYS A 1 87 ? -12.302 -2.319 2.267 1.00 92.81 87 LYS A O 1
ATOM 688 N N . ALA A 1 88 ? -11.537 -0.330 1.561 1.00 91.56 88 ALA A N 1
ATOM 689 C CA . ALA A 1 88 ? -12.351 -0.2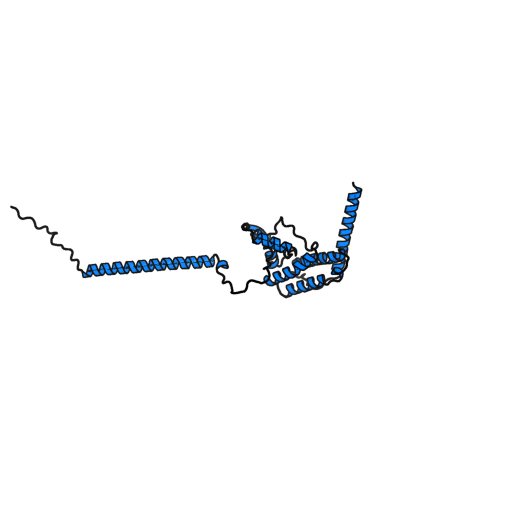71 0.351 1.00 91.56 88 ALA A CA 1
ATOM 690 C C . ALA A 1 88 ? -11.802 -1.136 -0.804 1.00 91.56 88 ALA A C 1
ATOM 692 O O . ALA A 1 88 ? -12.440 -1.234 -1.846 1.00 91.56 88 ALA A O 1
ATOM 693 N N . GLY A 1 89 ? -10.616 -1.745 -0.662 1.00 91.88 89 GLY A N 1
ATOM 694 C CA . GLY A 1 89 ? -9.954 -2.446 -1.768 1.00 91.88 89 GLY A CA 1
ATOM 695 C C . GLY A 1 89 ? -9.435 -1.512 -2.870 1.00 91.88 89 GLY A C 1
ATOM 696 O O . GLY A 1 89 ? -9.018 -1.975 -3.933 1.00 91.88 89 GLY A O 1
ATOM 697 N N . GLU A 1 90 ? -9.440 -0.201 -2.633 1.00 93.19 90 GLU A N 1
ATOM 698 C CA . GLU A 1 90 ? -9.063 0.817 -3.607 1.00 93.19 90 GLU A CA 1
ATOM 699 C C . GLU A 1 90 ? -7.542 0.951 -3.733 1.00 93.19 90 GLU A C 1
ATOM 701 O O . GLU A 1 90 ? -6.775 0.634 -2.819 1.00 93.19 90 GLU A O 1
ATOM 706 N N . TYR A 1 91 ? -7.096 1.486 -4.871 1.00 95.00 91 TYR A N 1
ATOM 707 C CA . TYR A 1 91 ? -5.688 1.805 -5.064 1.00 95.00 91 TYR A CA 1
ATOM 708 C C . TYR A 1 91 ? -5.204 2.822 -4.018 1.00 95.00 91 TYR A C 1
ATOM 710 O O . TYR A 1 91 ? -5.790 3.895 -3.841 1.00 95.00 91 TYR A O 1
ATOM 718 N N . CYS A 1 92 ? -4.089 2.488 -3.370 1.00 95.38 92 CYS A N 1
ATOM 719 C CA . CYS A 1 92 ? -3.362 3.351 -2.450 1.00 95.38 92 CYS A CA 1
ATOM 720 C C . CYS A 1 92 ? -1.880 3.376 -2.841 1.00 95.38 92 CYS A C 1
ATOM 722 O O . CYS A 1 92 ? -1.275 2.321 -3.078 1.00 95.38 92 CYS A O 1
ATOM 724 N N . GLU A 1 93 ? -1.301 4.577 -2.917 1.00 96.94 93 GLU A N 1
ATOM 725 C CA . GLU A 1 93 ? 0.125 4.763 -3.174 1.00 96.94 93 GLU A CA 1
ATOM 726 C C . GLU A 1 93 ? 0.984 4.088 -2.095 1.00 96.94 93 GLU A C 1
ATOM 728 O O . GLU A 1 93 ? 0.737 4.231 -0.895 1.00 96.94 93 GLU A O 1
ATOM 733 N N . LEU A 1 94 ? 2.070 3.432 -2.513 1.00 97.69 94 LEU A N 1
ATOM 734 C CA . LEU A 1 94 ? 3.026 2.801 -1.596 1.00 97.69 94 LEU A CA 1
ATOM 735 C C . LEU A 1 94 ? 3.713 3.810 -0.676 1.00 97.69 94 LEU A C 1
ATOM 737 O O . LEU A 1 94 ? 4.154 3.433 0.405 1.00 97.69 94 LEU A O 1
ATOM 741 N N . TYR A 1 95 ? 3.766 5.090 -1.062 1.00 97.12 95 TYR A N 1
ATOM 742 C CA . TYR A 1 95 ? 4.309 6.162 -0.227 1.00 97.12 95 TYR A CA 1
ATOM 743 C C . TYR A 1 95 ? 3.775 6.117 1.212 1.00 97.12 95 TYR A C 1
ATOM 745 O O . TYR A 1 95 ? 4.561 6.258 2.148 1.00 97.12 95 TYR A O 1
ATOM 753 N N . TYR A 1 96 ? 2.477 5.859 1.405 1.00 96.12 96 TYR A N 1
ATOM 754 C CA . TYR A 1 96 ? 1.853 5.821 2.734 1.00 96.12 96 TYR A CA 1
ATOM 755 C C . TYR A 1 96 ? 2.373 4.696 3.638 1.00 96.12 96 TYR A C 1
ATOM 757 O O . TYR A 1 96 ? 2.194 4.762 4.852 1.00 96.12 96 TYR A O 1
ATOM 765 N N . PHE A 1 97 ? 3.041 3.701 3.058 1.00 96.44 97 PHE A N 1
ATOM 766 C CA . PHE A 1 97 ? 3.631 2.565 3.758 1.00 96.44 97 PHE A CA 1
ATOM 767 C C . PHE A 1 97 ? 5.160 2.664 3.864 1.00 96.44 97 PHE A C 1
ATOM 769 O O . PHE A 1 97 ? 5.775 1.814 4.495 1.00 96.44 97 PHE A O 1
ATOM 776 N N . THR A 1 98 ? 5.784 3.697 3.288 1.00 96.56 98 THR A N 1
ATOM 777 C CA . THR A 1 98 ? 7.218 3.984 3.485 1.00 96.56 98 THR A CA 1
ATOM 778 C C . THR A 1 98 ? 7.487 4.485 4.901 1.00 96.56 98 THR A C 1
ATOM 780 O O . THR A 1 98 ? 6.599 5.061 5.535 1.00 96.56 98 THR A O 1
ATOM 783 N N . ASN A 1 99 ? 8.732 4.398 5.379 1.00 94.12 99 ASN A N 1
ATOM 784 C CA . ASN A 1 99 ? 9.097 4.953 6.688 1.00 94.12 99 ASN A CA 1
ATOM 785 C C . ASN A 1 99 ? 8.759 6.448 6.803 1.00 94.12 99 ASN A C 1
ATOM 787 O O . ASN A 1 99 ? 8.321 6.920 7.856 1.00 94.12 99 ASN A O 1
ATOM 791 N N . LYS A 1 100 ? 8.923 7.197 5.705 1.00 93.44 100 LYS A N 1
ATOM 792 C CA . LYS A 1 100 ? 8.552 8.612 5.631 1.00 93.44 100 LYS A CA 1
ATOM 793 C C . LYS A 1 100 ? 7.040 8.807 5.766 1.00 93.44 100 LYS A C 1
ATOM 795 O O . LYS A 1 100 ? 6.610 9.552 6.643 1.00 93.44 100 LYS A O 1
ATOM 800 N N . GLY A 1 101 ? 6.245 8.106 4.956 1.00 93.62 101 GLY A N 1
ATOM 801 C CA . GLY A 1 101 ? 4.783 8.186 5.003 1.00 93.62 101 GLY A CA 1
ATOM 802 C C . GLY A 1 101 ? 4.209 7.783 6.363 1.00 93.62 101 GLY A C 1
ATOM 803 O O . GLY A 1 101 ? 3.340 8.471 6.892 1.00 93.62 101 GLY A O 1
ATOM 804 N N . LEU A 1 102 ? 4.759 6.736 6.980 1.00 93.38 102 LEU A N 1
ATOM 805 C CA . LEU A 1 102 ? 4.378 6.274 8.317 1.00 93.38 102 LEU A CA 1
ATOM 806 C C . LEU A 1 102 ? 4.749 7.284 9.412 1.00 93.38 102 LEU A C 1
ATOM 808 O O . LEU A 1 102 ? 3.979 7.513 10.345 1.00 93.38 102 LEU A O 1
ATOM 812 N N . LYS A 1 103 ? 5.913 7.935 9.300 1.00 91.00 103 LYS A N 1
ATOM 813 C CA . LYS A 1 103 ? 6.312 9.014 10.214 1.00 91.00 103 LYS A CA 1
ATOM 814 C C . LYS A 1 103 ? 5.382 10.220 10.097 1.00 91.00 103 LYS A C 1
ATOM 816 O O . LYS A 1 103 ? 5.043 10.816 11.119 1.00 91.00 103 LYS A O 1
ATOM 821 N N . ASP A 1 104 ? 4.977 10.577 8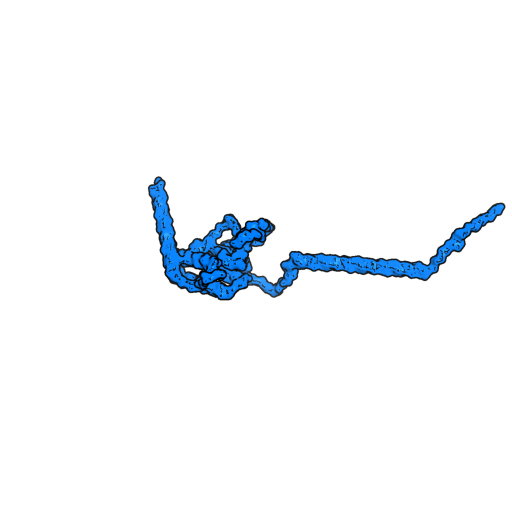.883 1.00 89.19 104 ASP A N 1
ATOM 822 C CA . ASP A 1 104 ? 4.043 11.679 8.649 1.00 89.19 104 ASP A CA 1
ATOM 823 C C . ASP A 1 104 ? 2.640 11.338 9.176 1.00 89.19 104 ASP A C 1
ATOM 825 O O . ASP A 1 104 ? 2.038 12.150 9.880 1.00 89.19 104 ASP A O 1
ATOM 829 N N . ALA A 1 105 ? 2.174 10.102 8.968 1.00 89.56 105 ALA A N 1
ATOM 830 C CA . ALA A 1 105 ? 0.927 9.599 9.545 1.00 89.56 105 ALA A CA 1
ATOM 831 C C . ALA A 1 105 ? 0.937 9.650 11.080 1.00 89.56 105 ALA A C 1
ATOM 833 O O . ALA A 1 105 ? -0.011 10.137 11.695 1.00 89.56 105 ALA A O 1
ATOM 834 N N . LYS A 1 106 ? 2.041 9.229 11.711 1.00 88.06 106 LYS A N 1
ATOM 835 C CA . LYS A 1 106 ? 2.198 9.282 13.170 1.00 88.06 106 LYS A CA 1
ATOM 836 C C . LYS A 1 106 ? 2.088 10.707 13.719 1.00 88.06 106 LYS A C 1
ATOM 838 O O . LYS A 1 106 ? 1.501 10.893 14.778 1.00 88.06 106 LYS A O 1
ATOM 843 N N . LYS A 1 107 ? 2.638 11.712 13.027 1.00 84.56 107 LYS A N 1
ATOM 844 C CA . LYS A 1 107 ? 2.498 13.119 13.447 1.00 84.56 107 LYS A CA 1
ATOM 845 C C . LYS A 1 107 ? 1.041 13.567 13.405 1.00 84.56 107 LYS A C 1
ATOM 847 O O . LYS A 1 107 ? 0.598 14.219 14.340 1.00 84.56 107 LYS A O 1
ATOM 852 N N . SER A 1 108 ? 0.316 13.189 12.351 1.00 80.94 108 SER A N 1
ATOM 853 C CA . SER A 1 108 ? -1.110 13.501 12.222 1.00 80.94 108 SER A CA 1
ATOM 854 C C . SER A 1 108 ? -1.934 12.846 13.331 1.00 80.94 108 SER A C 1
ATOM 856 O O . SER A 1 108 ? -2.789 13.502 13.907 1.00 80.94 108 SER A O 1
ATOM 858 N N . LEU A 1 109 ? -1.644 11.585 13.668 1.00 79.00 109 LEU A N 1
ATOM 859 C CA . LEU A 1 109 ? -2.350 10.845 14.720 1.00 79.00 109 LEU A CA 1
ATOM 860 C C . LEU A 1 109 ? -2.120 11.425 16.124 1.00 79.00 109 LEU A C 1
ATOM 862 O O . LEU A 1 109 ? -2.984 11.332 16.987 1.00 79.00 109 LEU A O 1
ATOM 866 N N . LEU A 1 110 ? -0.938 11.996 16.365 1.00 80.94 110 LEU A N 1
ATOM 867 C CA . LEU A 1 110 ? -0.594 12.631 17.640 1.00 80.94 110 LEU A CA 1
ATOM 868 C C . LEU A 1 110 ? -1.066 14.090 17.729 1.00 80.94 110 LEU A C 1
ATOM 870 O O . LEU A 1 110 ? -0.836 14.731 18.754 1.00 80.94 110 LEU A O 1
ATOM 874 N N . SER A 1 111 ? -1.688 14.625 16.676 1.00 78.75 111 SER A N 1
ATOM 875 C CA . SER A 1 111 ? -2.263 15.965 16.706 1.00 78.75 111 SER A CA 1
ATOM 876 C C . SER A 1 111 ? -3.518 15.985 17.578 1.00 78.75 111 SER A C 1
ATOM 878 O O . SER A 1 111 ? -4.389 15.129 17.449 1.00 78.75 111 SER A O 1
ATOM 880 N N . THR A 1 112 ? -3.630 16.983 18.455 1.00 70.75 112 THR A N 1
ATOM 881 C CA . THR A 1 112 ? -4.821 17.208 19.294 1.00 70.75 112 THR A CA 1
ATOM 882 C C . THR A 1 112 ? -5.935 17.948 18.545 1.00 70.75 112 THR A C 1
ATOM 884 O O . THR A 1 112 ? -7.018 18.156 19.091 1.00 70.75 112 THR A O 1
ATOM 887 N N . GLU A 1 113 ? -5.676 18.394 17.314 1.00 72.44 113 GLU A N 1
ATOM 888 C CA . GLU A 1 113 ? -6.670 19.069 16.485 1.00 72.44 113 GLU A CA 1
ATOM 889 C C . GLU A 1 113 ? -7.727 18.062 16.026 1.00 72.44 113 GLU A C 1
ATOM 891 O O . GLU A 1 113 ? -7.421 17.102 15.320 1.00 72.44 113 GLU A O 1
ATOM 896 N N . SER A 1 114 ? -8.984 18.278 16.429 1.00 65.56 114 SER A N 1
ATOM 897 C CA . SER A 1 114 ? -10.098 17.458 15.954 1.00 65.56 114 SER A CA 1
ATOM 898 C C . SER A 1 114 ? -10.268 17.683 14.450 1.00 65.56 114 SER A C 1
ATOM 900 O O . SER A 1 114 ? -10.555 18.819 14.052 1.00 65.56 114 SER A O 1
ATOM 902 N N . PRO A 1 115 ? -10.138 16.646 13.603 1.00 72.19 115 PRO A N 1
ATOM 903 C CA . PRO A 1 115 ? -10.405 16.799 12.185 1.00 72.19 115 PRO A CA 1
ATOM 904 C C . PRO A 1 115 ? -11.880 17.171 12.002 1.00 72.19 115 PRO A C 1
ATOM 906 O O . PRO A 1 115 ? -12.771 16.575 12.609 1.00 72.19 115 PRO A O 1
ATOM 909 N N . GLY A 1 116 ? -12.142 18.197 11.191 1.00 81.12 116 GLY A N 1
ATOM 910 C CA . GLY A 1 116 ? -13.503 18.526 10.771 1.00 81.12 116 GLY A CA 1
ATOM 911 C C . GLY A 1 116 ? -14.090 17.426 9.883 1.00 81.12 116 GLY A C 1
ATOM 912 O O . GLY A 1 116 ? -13.375 16.545 9.407 1.00 81.12 116 GLY A O 1
ATOM 913 N N . LEU A 1 117 ? -15.394 17.489 9.620 1.00 86.19 117 LEU A N 1
ATOM 914 C CA . LEU A 1 117 ? -16.031 16.622 8.629 1.00 86.19 117 LEU A CA 1
ATOM 915 C C . LEU A 1 117 ? -15.904 17.241 7.235 1.00 86.19 117 LEU A C 1
ATOM 917 O O . LEU A 1 117 ? -16.108 18.443 7.056 1.00 86.19 117 LEU A O 1
ATOM 921 N N . MET A 1 118 ? -15.602 16.412 6.243 1.00 83.81 118 MET A N 1
ATOM 922 C CA . MET A 1 118 ? -15.579 16.788 4.837 1.00 83.81 118 MET A CA 1
ATOM 923 C C . MET A 1 118 ? -16.557 15.939 4.034 1.00 83.81 118 MET A C 1
ATOM 925 O O . MET A 1 118 ? -16.746 14.748 4.287 1.00 83.81 118 MET A O 1
ATOM 929 N N . LEU A 1 119 ? -17.184 16.578 3.051 1.00 87.19 119 LEU A N 1
ATOM 930 C CA . LEU A 1 119 ? -18.104 15.929 2.133 1.00 87.19 119 LEU A CA 1
ATOM 931 C C . LEU A 1 119 ? -17.313 15.317 0.974 1.00 87.19 119 LEU A C 1
ATOM 933 O O . LEU A 1 119 ? -16.561 16.015 0.293 1.00 87.19 119 LEU A O 1
ATOM 937 N N . THR A 1 120 ? -17.486 14.019 0.744 1.00 81.38 120 THR A N 1
ATOM 938 C CA . THR A 1 120 ? -16.871 13.299 -0.374 1.00 81.38 120 THR A CA 1
ATOM 939 C C . THR A 1 120 ? -17.934 12.628 -1.233 1.00 81.38 120 THR A C 1
ATOM 941 O O . THR A 1 120 ? -18.965 12.199 -0.722 1.00 81.38 120 THR A O 1
ATOM 944 N N . THR A 1 121 ? -17.689 12.537 -2.537 1.00 80.00 121 THR A N 1
ATOM 945 C CA . THR A 1 121 ? -18.568 11.840 -3.47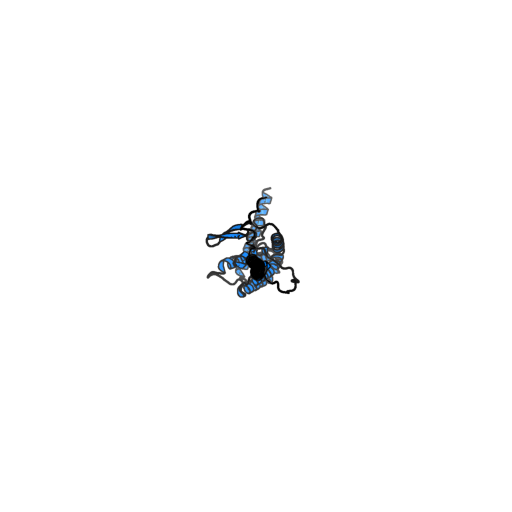9 1.00 80.00 121 THR A CA 1
ATOM 946 C C . THR A 1 121 ? -17.972 10.470 -3.779 1.00 80.00 121 THR A C 1
ATOM 948 O O . THR A 1 121 ? -16.831 10.383 -4.235 1.00 80.00 121 THR A O 1
ATOM 951 N N . ASN A 1 122 ? -18.732 9.408 -3.523 1.00 72.56 122 ASN A N 1
ATOM 952 C CA . ASN A 1 122 ? -18.337 8.042 -3.865 1.00 72.56 122 ASN A CA 1
ATOM 953 C C . ASN A 1 122 ? -18.418 7.809 -5.381 1.00 72.56 122 ASN A C 1
ATOM 955 O O . ASN A 1 122 ? -18.983 8.615 -6.122 1.00 72.56 122 ASN A O 1
ATOM 959 N N . THR A 1 123 ? -17.890 6.671 -5.839 1.00 66.00 123 THR A N 1
ATOM 960 C CA . THR A 1 123 ? -17.957 6.227 -7.245 1.00 66.00 123 THR A CA 1
ATOM 961 C C . THR A 1 123 ? -19.380 6.199 -7.800 1.00 66.00 123 THR A C 1
ATOM 963 O O . THR A 1 123 ? -19.580 6.442 -8.985 1.00 66.00 123 THR A O 1
ATOM 966 N N . ASP A 1 124 ? -20.363 5.985 -6.927 1.00 74.56 124 ASP A N 1
ATOM 967 C CA . ASP A 1 124 ? -21.778 5.856 -7.279 1.00 74.56 124 ASP A CA 1
ATOM 968 C C . ASP A 1 124 ? -22.506 7.216 -7.295 1.00 74.56 124 ASP A C 1
ATOM 970 O O . ASP A 1 124 ? -23.728 7.282 -7.395 1.00 74.56 124 ASP A O 1
ATOM 974 N N . GLY A 1 125 ? -21.771 8.324 -7.131 1.00 76.56 125 GLY A N 1
ATOM 975 C CA . GLY A 1 125 ? -22.319 9.683 -7.078 1.00 76.56 125 GLY A CA 1
ATOM 976 C C . GLY A 1 125 ? -22.932 10.075 -5.729 1.00 76.56 125 GLY A C 1
ATOM 977 O O . GLY A 1 125 ? -23.305 11.234 -5.543 1.00 76.56 125 GLY A O 1
ATOM 978 N N . LEU A 1 126 ? -23.011 9.148 -4.768 1.00 83.25 126 LEU A N 1
ATOM 979 C CA . LEU A 1 126 ? -23.534 9.420 -3.429 1.00 83.25 126 LEU A CA 1
ATOM 980 C C . LEU A 1 126 ? -22.544 10.249 -2.604 1.00 83.25 126 LEU A C 1
ATOM 982 O O . LEU A 1 126 ? -21.356 9.933 -2.537 1.00 83.25 126 LEU A O 1
ATOM 986 N N . GLN A 1 127 ? -23.050 11.288 -1.941 1.00 87.12 127 GLN A N 1
ATOM 987 C CA . GLN A 1 127 ? -22.261 12.113 -1.035 1.00 87.12 127 GLN A CA 1
ATOM 988 C C . GLN A 1 127 ? -22.244 11.515 0.376 1.00 87.12 127 GLN A C 1
ATOM 990 O O . GLN A 1 127 ? -23.289 11.200 0.943 1.00 87.12 127 GLN A O 1
ATOM 995 N N . THR A 1 128 ? -21.054 11.402 0.958 1.00 84.88 128 THR A N 1
ATOM 996 C CA . THR A 1 128 ? -20.826 10.874 2.307 1.00 84.88 128 THR A CA 1
ATOM 997 C C . THR A 1 128 ? -19.972 11.849 3.103 1.00 84.88 128 THR A C 1
ATOM 999 O O . THR A 1 128 ? -19.036 12.443 2.570 1.00 84.88 128 THR A O 1
ATOM 1002 N N . TRP A 1 129 ? -20.282 12.008 4.386 1.00 85.06 129 TRP A N 1
ATOM 1003 C CA . TRP A 1 129 ? -19.430 12.747 5.311 1.00 85.06 129 TRP A CA 1
ATOM 1004 C C . TRP A 1 129 ? -18.349 11.817 5.850 1.00 85.06 129 TRP A C 1
ATOM 1006 O O . TRP A 1 129 ? -18.664 10.771 6.415 1.00 85.06 129 TRP A O 1
ATOM 1016 N N . ILE A 1 130 ? -17.090 12.204 5.675 1.00 83.12 130 ILE A N 1
ATOM 1017 C CA . ILE A 1 130 ? -15.928 11.512 6.237 1.00 83.12 130 ILE A CA 1
ATOM 1018 C C . ILE A 1 130 ? -15.109 12.487 7.075 1.00 83.12 130 ILE A C 1
ATOM 1020 O O . ILE A 1 130 ? -15.194 13.703 6.891 1.00 83.12 130 ILE A O 1
ATOM 1024 N N . ASN A 1 131 ? -14.310 11.967 7.999 1.00 82.81 131 ASN A N 1
ATOM 1025 C CA . ASN A 1 131 ? -13.380 12.804 8.746 1.00 82.81 131 ASN A CA 1
ATOM 1026 C C . ASN A 1 131 ? -12.298 13.358 7.804 1.00 82.81 131 ASN A C 1
ATOM 1028 O O . ASN A 1 131 ? -11.873 12.693 6.856 1.00 82.81 131 ASN A O 1
ATOM 1032 N N . ALA A 1 132 ? -11.847 14.591 8.037 1.00 81.69 132 ALA A N 1
ATOM 1033 C CA . ALA A 1 132 ? -10.859 15.245 7.177 1.00 81.69 132 ALA A CA 1
ATOM 1034 C C . ALA A 1 132 ? -9.506 14.505 7.136 1.00 81.69 132 ALA A C 1
ATOM 1036 O O . ALA A 1 132 ? -8.797 14.585 6.137 1.00 81.69 132 ALA A O 1
ATOM 1037 N N . ASP A 1 133 ? -9.155 13.756 8.180 1.00 80.56 133 ASP A N 1
ATOM 1038 C CA . ASP A 1 133 ? -7.947 12.921 8.248 1.00 80.56 133 ASP A CA 1
ATOM 1039 C C . ASP A 1 133 ? -8.034 11.641 7.388 1.00 80.56 133 ASP A C 1
ATOM 1041 O O . ASP A 1 133 ? -7.014 11.053 7.011 1.00 80.56 133 ASP A O 1
ATOM 1045 N N . GLU A 1 134 ? -9.246 11.226 7.015 1.00 82.19 134 GLU A N 1
ATOM 1046 C CA . GLU A 1 134 ? -9.507 10.164 6.041 1.00 82.19 134 GLU A CA 1
ATOM 1047 C C . GLU A 1 134 ? -9.412 10.652 4.586 1.00 82.19 134 GLU A C 1
ATOM 1049 O O . GLU A 1 134 ? -9.439 9.844 3.642 1.00 82.19 134 GLU A O 1
ATOM 1054 N N . MET A 1 135 ? -9.295 11.968 4.387 1.00 82.00 135 MET A N 1
ATOM 1055 C CA . MET A 1 135 ? -8.973 12.567 3.100 1.00 82.00 135 MET A CA 1
ATOM 1056 C C . MET A 1 135 ? -7.468 12.660 2.898 1.00 82.00 135 MET A C 1
ATOM 1058 O O . MET A 1 135 ? -6.662 12.720 3.825 1.00 82.00 135 MET A O 1
ATOM 1062 N N . ARG A 1 136 ? -7.073 12.665 1.626 1.00 82.56 136 ARG A N 1
ATOM 1063 C CA . ARG A 1 136 ? -5.690 12.940 1.272 1.00 82.56 136 ARG A CA 1
ATOM 1064 C C . ARG A 1 136 ? -5.375 14.379 1.668 1.00 82.56 136 ARG A C 1
ATOM 1066 O O . ARG A 1 136 ? -6.018 15.293 1.159 1.00 82.56 136 ARG A O 1
ATOM 1073 N N . ASP A 1 137 ? -4.346 14.562 2.491 1.00 80.94 137 ASP A N 1
ATOM 1074 C CA . ASP A 1 137 ? -3.823 15.891 2.798 1.00 80.94 137 ASP A CA 1
ATOM 1075 C C . ASP A 1 137 ? -3.360 16.582 1.496 1.00 80.94 137 ASP A C 1
ATOM 1077 O O . ASP A 1 137 ? -2.446 16.079 0.827 1.00 80.94 137 ASP A O 1
ATOM 1081 N N . PRO A 1 138 ? -3.975 17.716 1.105 1.00 79.31 138 PRO A N 1
ATOM 1082 C CA . PRO A 1 138 ? -3.623 18.428 -0.119 1.00 79.31 138 PRO A CA 1
ATOM 1083 C C . PRO A 1 138 ? -2.214 19.035 -0.075 1.00 79.31 138 PRO A C 1
ATOM 1085 O O . PRO A 1 138 ? -1.637 19.297 -1.129 1.00 79.31 138 PRO A O 1
ATOM 1088 N N . LYS A 1 139 ? -1.644 19.250 1.118 1.00 81.38 139 LYS A N 1
ATOM 1089 C CA . LYS A 1 139 ? -0.282 19.773 1.296 1.00 81.38 139 LYS A CA 1
ATOM 1090 C C . LYS A 1 139 ? 0.772 18.667 1.293 1.00 81.38 139 LYS A C 1
ATOM 1092 O O . LYS A 1 139 ? 1.957 18.955 1.124 1.00 81.38 139 LYS A O 1
ATOM 1097 N N . ALA A 1 140 ? 0.367 17.409 1.466 1.00 83.81 140 ALA A N 1
ATOM 1098 C CA . ALA A 1 140 ? 1.297 16.295 1.509 1.00 83.81 140 ALA A CA 1
ATOM 1099 C C . ALA A 1 140 ? 1.885 16.010 0.119 1.00 83.81 140 ALA A C 1
ATOM 1101 O O . ALA A 1 140 ? 1.185 15.680 -0.846 1.00 83.81 140 ALA A O 1
ATOM 1102 N N . VAL A 1 141 ? 3.214 16.082 0.032 1.00 88.19 141 VAL A N 1
ATOM 1103 C CA . VAL A 1 141 ? 3.964 15.704 -1.168 1.00 88.19 141 VAL A CA 1
ATOM 1104 C C . VAL A 1 141 ? 4.068 14.180 -1.216 1.00 88.19 141 VAL A C 1
ATOM 1106 O O . VAL A 1 141 ? 4.950 13.581 -0.604 1.00 88.19 141 VAL A O 1
ATOM 1109 N N . ILE A 1 142 ? 3.134 13.558 -1.935 1.00 93.12 142 ILE A N 1
ATOM 1110 C CA . ILE A 1 142 ? 3.057 12.103 -2.104 1.00 93.12 142 ILE A CA 1
ATOM 1111 C C . ILE A 1 142 ? 3.898 11.673 -3.306 1.00 93.12 142 ILE A C 1
ATOM 1113 O O . ILE A 1 142 ? 3.622 12.066 -4.444 1.00 93.12 142 ILE A O 1
ATOM 1117 N N . THR A 1 143 ? 4.898 10.826 -3.068 1.00 95.12 143 THR A N 1
ATOM 1118 C CA . THR A 1 143 ? 5.673 10.209 -4.150 1.00 95.12 143 THR A CA 1
ATOM 1119 C C . THR A 1 143 ? 4.824 9.151 -4.852 1.00 95.12 143 THR A C 1
ATOM 1121 O O . THR A 1 143 ? 4.366 8.198 -4.227 1.00 95.12 143 THR A O 1
ATOM 1124 N N . LYS A 1 144 ? 4.611 9.305 -6.163 1.00 96.12 144 LYS A N 1
ATOM 1125 C CA . LYS A 1 144 ? 3.934 8.285 -6.979 1.00 96.12 144 LYS A CA 1
ATOM 1126 C C . LYS A 1 144 ? 4.755 6.996 -6.996 1.00 96.12 144 LYS A C 1
ATOM 1128 O O . LYS A 1 144 ? 5.975 7.069 -7.065 1.00 96.12 144 LYS A O 1
ATOM 1133 N N . ASP A 1 145 ? 4.085 5.848 -7.063 1.00 97.75 145 ASP A N 1
ATOM 1134 C CA . ASP A 1 145 ? 4.726 4.527 -7.105 1.00 97.75 145 ASP A CA 1
ATOM 1135 C C . ASP A 1 145 ? 5.863 4.420 -8.139 1.00 97.75 145 ASP A C 1
ATOM 1137 O O . ASP A 1 145 ? 6.942 3.953 -7.789 1.00 97.75 145 ASP A O 1
ATOM 1141 N N . LYS A 1 146 ? 5.669 4.929 -9.370 1.00 96.88 146 LYS A N 1
ATOM 1142 C CA . LYS A 1 146 ? 6.711 4.909 -10.419 1.00 96.88 146 LYS A CA 1
ATOM 1143 C C . LYS A 1 146 ? 7.965 5.729 -10.098 1.00 96.88 146 LYS A C 1
ATOM 1145 O O . LYS A 1 146 ? 9.008 5.518 -10.702 1.00 96.88 146 LYS A O 1
ATOM 1150 N N . ASN A 1 147 ? 7.847 6.671 -9.165 1.00 96.88 147 ASN A N 1
ATOM 1151 C CA . ASN A 1 147 ? 8.898 7.606 -8.770 1.00 96.88 147 ASN A CA 1
ATOM 1152 C C . ASN A 1 147 ? 9.515 7.250 -7.408 1.00 96.88 147 ASN A C 1
ATOM 1154 O O . ASN A 1 147 ? 10.254 8.058 -6.843 1.00 96.88 147 ASN A O 1
ATOM 1158 N N . LEU A 1 148 ? 9.176 6.095 -6.829 1.00 97.06 148 LEU A N 1
ATOM 1159 C CA . LEU A 1 148 ? 9.812 5.642 -5.597 1.00 97.06 148 LEU A CA 1
ATOM 1160 C C . LEU A 1 148 ? 11.279 5.292 -5.850 1.00 97.06 148 LEU A C 1
ATOM 1162 O O . LEU A 1 148 ? 11.669 4.934 -6.958 1.00 97.06 148 LEU A O 1
ATOM 1166 N N . SER A 1 149 ? 12.098 5.379 -4.803 1.00 97.00 149 SER A N 1
ATOM 1167 C CA . SER A 1 149 ? 13.394 4.701 -4.823 1.00 97.00 149 SER A CA 1
ATOM 1168 C C . SER A 1 149 ? 13.199 3.230 -4.463 1.00 97.00 149 SER A C 1
ATOM 1170 O O . SER A 1 149 ? 12.186 2.855 -3.862 1.00 97.00 149 SER A O 1
ATOM 1172 N N . TRP A 1 150 ? 14.177 2.391 -4.792 1.00 97.06 150 TRP A N 1
ATOM 1173 C CA . TRP A 1 150 ? 14.125 0.976 -4.429 1.00 97.06 150 TRP A CA 1
ATOM 1174 C C . TRP A 1 150 ? 14.136 0.750 -2.921 1.00 97.06 150 TRP A C 1
ATOM 1176 O O . TRP A 1 150 ? 13.509 -0.192 -2.449 1.00 97.06 150 TRP A O 1
ATOM 1186 N N . GLU A 1 151 ? 14.803 1.614 -2.161 1.00 97.19 151 GLU A N 1
ATOM 1187 C CA . GLU A 1 151 ? 14.784 1.589 -0.699 1.00 97.19 151 GLU A CA 1
ATOM 1188 C C . GLU A 1 151 ? 13.363 1.837 -0.195 1.00 97.19 151 GLU A C 1
ATOM 1190 O O . GLU A 1 151 ? 12.817 1.004 0.520 1.00 97.19 151 GLU A O 1
ATOM 1195 N N . HIS A 1 152 ? 12.713 2.912 -0.654 1.00 97.62 152 HIS A N 1
ATOM 1196 C CA . HIS A 1 152 ? 11.329 3.205 -0.281 1.00 97.62 152 HIS A CA 1
ATOM 1197 C C . HIS A 1 152 ? 10.360 2.097 -0.712 1.00 97.62 152 HIS A C 1
ATOM 1199 O O . HIS A 1 152 ? 9.439 1.762 0.027 1.00 97.62 152 HIS A O 1
ATOM 1205 N N . PHE A 1 153 ? 10.557 1.504 -1.890 1.00 98.19 153 PHE A N 1
ATOM 1206 C CA . PHE A 1 153 ? 9.758 0.368 -2.342 1.00 98.19 153 PHE A CA 1
ATOM 1207 C C . PHE A 1 153 ? 9.938 -0.859 -1.428 1.00 98.19 153 PHE A C 1
ATOM 1209 O O . PHE A 1 153 ? 8.957 -1.485 -1.018 1.00 98.19 153 PHE A O 1
ATOM 1216 N N . ASN A 1 154 ? 11.178 -1.174 -1.049 1.00 96.81 154 ASN A N 1
ATOM 1217 C CA . ASN A 1 154 ? 11.498 -2.286 -0.153 1.00 96.81 154 ASN A CA 1
ATOM 1218 C C . ASN A 1 154 ? 11.002 -2.062 1.284 1.00 96.81 154 ASN A C 1
ATOM 1220 O O . ASN A 1 154 ? 10.686 -3.031 1.966 1.00 96.81 154 ASN A O 1
ATOM 1224 N N . GLU A 1 155 ? 10.903 -0.812 1.738 1.00 95.50 155 GLU A N 1
ATOM 1225 C CA . GLU A 1 155 ? 10.234 -0.460 2.996 1.00 95.50 155 GLU A CA 1
ATOM 1226 C C . GLU A 1 155 ? 8.715 -0.647 2.893 1.00 95.50 155 GLU A C 1
ATOM 1228 O O . GLU A 1 155 ? 8.092 -1.283 3.741 1.00 95.50 155 GLU A O 1
ATOM 1233 N N . ALA A 1 156 ? 8.111 -0.095 1.838 1.00 97.50 156 ALA A N 1
ATOM 1234 C CA . ALA A 1 156 ? 6.664 0.012 1.718 1.00 97.50 156 ALA A CA 1
ATOM 1235 C C . ALA A 1 156 ? 5.962 -1.329 1.506 1.00 97.50 156 ALA A C 1
ATOM 1237 O O . ALA A 1 156 ? 4.878 -1.548 2.044 1.00 97.50 156 ALA A O 1
ATOM 1238 N N . THR A 1 157 ? 6.556 -2.225 0.721 1.00 97.31 157 THR A N 1
ATOM 1239 C CA . THR A 1 157 ? 5.941 -3.509 0.355 1.00 97.31 157 THR A CA 1
ATOM 1240 C C . THR A 1 157 ? 5.621 -4.408 1.562 1.00 97.31 157 THR A C 1
ATOM 1242 O O . THR A 1 157 ? 4.448 -4.762 1.717 1.00 97.31 157 THR A O 1
ATOM 1245 N N . PRO A 1 158 ? 6.550 -4.735 2.487 1.00 95.44 158 PRO A N 1
ATOM 1246 C CA . PRO A 1 158 ? 6.220 -5.534 3.670 1.00 95.44 158 PRO A CA 1
ATOM 1247 C C . PRO A 1 158 ? 5.257 -4.814 4.626 1.00 95.44 158 PRO A C 1
ATOM 1249 O O . PRO A 1 158 ? 4.397 -5.460 5.238 1.00 95.44 158 PRO A O 1
ATOM 1252 N N . CYS A 1 159 ? 5.349 -3.484 4.733 1.00 95.06 159 CYS A N 1
ATOM 1253 C CA . CYS A 1 159 ? 4.415 -2.686 5.526 1.00 95.06 159 CYS A CA 1
ATOM 1254 C C . CYS A 1 159 ? 2.990 -2.761 4.963 1.00 95.06 159 CYS A C 1
ATOM 1256 O O . CYS A 1 159 ? 2.045 -2.974 5.724 1.00 95.06 159 CYS A O 1
ATOM 1258 N N . MET A 1 160 ? 2.826 -2.670 3.640 1.00 96.06 160 MET A N 1
ATOM 1259 C CA . MET A 1 160 ? 1.523 -2.814 2.994 1.00 96.06 160 MET A CA 1
ATOM 1260 C C . MET A 1 160 ? 0.969 -4.238 3.138 1.00 96.06 160 MET A C 1
ATOM 1262 O O . MET A 1 160 ? -0.201 -4.375 3.480 1.00 96.06 160 MET A O 1
ATOM 1266 N N . ILE A 1 161 ? 1.785 -5.293 2.980 1.00 96.44 161 ILE A N 1
ATOM 1267 C CA . ILE A 1 161 ? 1.345 -6.682 3.240 1.00 96.44 161 ILE A CA 1
ATOM 1268 C C . ILE A 1 161 ? 0.837 -6.841 4.676 1.00 96.44 161 ILE A C 1
ATOM 1270 O O . ILE A 1 161 ? -0.202 -7.458 4.908 1.00 96.44 161 ILE A O 1
ATOM 1274 N N . THR A 1 162 ? 1.554 -6.281 5.651 1.00 93.94 162 THR A N 1
ATOM 1275 C CA . THR A 1 162 ? 1.142 -6.338 7.060 1.00 93.94 162 THR A CA 1
ATOM 1276 C C . THR A 1 162 ? -0.194 -5.628 7.269 1.00 93.94 162 THR A C 1
ATOM 1278 O O . THR A 1 162 ? -1.080 -6.178 7.920 1.00 93.94 162 THR A O 1
ATOM 1281 N N . ALA A 1 163 ? -0.376 -4.452 6.663 1.00 93.44 163 ALA A N 1
ATOM 1282 C CA . ALA A 1 163 ? -1.630 -3.711 6.732 1.00 93.44 163 ALA A CA 1
ATOM 1283 C C . ALA A 1 163 ? -2.793 -4.454 6.045 1.00 93.44 163 ALA A C 1
ATOM 1285 O O . ALA A 1 163 ? -3.898 -4.480 6.579 1.00 93.44 163 ALA A O 1
ATOM 1286 N N . MET A 1 164 ? -2.552 -5.116 4.907 1.00 95.12 164 MET A N 1
ATOM 1287 C CA . MET A 1 164 ? -3.547 -5.971 4.242 1.00 95.12 164 MET A CA 1
ATOM 1288 C C . MET A 1 164 ? -3.997 -7.117 5.160 1.00 95.12 164 MET A C 1
ATOM 1290 O O . MET A 1 164 ? -5.196 -7.335 5.312 1.00 95.12 164 MET A O 1
ATOM 1294 N N . LYS A 1 165 ? -3.054 -7.798 5.831 1.00 93.69 165 LYS A N 1
ATOM 1295 C CA . LYS A 1 165 ? -3.354 -8.861 6.811 1.00 93.69 165 LYS A CA 1
ATOM 1296 C C . LYS A 1 165 ? -4.181 -8.346 7.990 1.00 93.69 165 LYS A C 1
ATOM 1298 O O . LYS A 1 165 ? -5.155 -8.974 8.380 1.00 93.69 165 LYS A O 1
ATOM 1303 N N . GLN A 1 166 ? -3.812 -7.191 8.542 1.00 90.62 166 GLN A N 1
ATOM 1304 C CA . GLN A 1 166 ? -4.531 -6.557 9.657 1.00 90.62 166 GLN A CA 1
ATOM 1305 C C . GLN A 1 166 ? -5.947 -6.098 9.288 1.00 90.62 166 GLN A C 1
ATOM 1307 O O . GLN A 1 166 ? -6.786 -5.934 10.170 1.00 90.62 166 GLN A O 1
ATOM 1312 N N . HIS A 1 167 ? -6.209 -5.875 8.001 1.00 92.06 167 HIS A N 1
ATOM 1313 C CA . HIS A 1 167 ? -7.520 -5.512 7.471 1.00 92.06 167 HIS A CA 1
ATOM 1314 C C . HIS A 1 167 ? -8.190 -6.660 6.715 1.00 92.06 167 HIS A C 1
ATOM 1316 O O . HIS A 1 167 ? -9.035 -6.404 5.861 1.00 92.06 167 HIS A O 1
ATOM 1322 N N . GLU A 1 168 ? -7.816 -7.902 7.041 1.00 93.25 168 GLU A N 1
ATOM 1323 C CA . GLU A 1 168 ? -8.525 -9.121 6.636 1.00 93.25 168 GLU A CA 1
ATOM 1324 C C . GLU A 1 168 ? -8.711 -9.240 5.118 1.00 93.25 168 GLU A C 1
ATOM 1326 O O . GLU A 1 168 ? -9.723 -9.740 4.624 1.00 93.25 168 GLU A O 1
ATOM 1331 N N . TRP A 1 169 ? -7.723 -8.769 4.353 1.00 95.12 169 TRP A N 1
ATOM 1332 C CA . TRP A 1 169 ? -7.723 -8.990 2.914 1.00 95.12 169 TRP A CA 1
ATOM 1333 C C . TRP A 1 169 ? -7.740 -10.495 2.610 1.00 95.12 169 TRP A C 1
ATOM 1335 O O . TRP A 1 169 ? -7.073 -11.260 3.310 1.00 95.12 169 TRP A O 1
ATOM 1345 N N . PRO A 1 170 ? -8.446 -10.927 1.548 1.00 95.56 170 PRO A N 1
ATOM 1346 C CA . PRO A 1 170 ? -8.417 -12.313 1.105 1.00 95.56 170 PRO A CA 1
ATOM 1347 C C . PRO A 1 170 ? -6.984 -12.834 0.911 1.00 95.56 170 PRO A C 1
ATOM 1349 O O . PRO A 1 170 ? -6.133 -12.161 0.320 1.00 95.56 170 PRO A O 1
ATOM 1352 N N . GLU A 1 171 ? -6.721 -14.034 1.430 1.00 96.50 171 GLU A N 1
ATOM 1353 C CA . GLU A 1 171 ? -5.382 -14.635 1.488 1.00 96.50 171 GLU A CA 1
ATOM 1354 C C . GLU A 1 171 ? -4.770 -14.833 0.089 1.00 96.50 171 GLU A C 1
ATOM 1356 O O . GLU A 1 171 ? -3.571 -14.644 -0.108 1.00 96.50 171 GLU A O 1
ATOM 1361 N N . ASP A 1 172 ? -5.589 -15.137 -0.918 1.00 95.44 172 ASP A N 1
ATOM 1362 C CA . ASP A 1 172 ? -5.186 -15.210 -2.325 1.00 95.44 172 ASP A CA 1
ATOM 1363 C C . ASP A 1 172 ? -4.656 -13.860 -2.842 1.00 95.44 172 ASP A C 1
ATOM 1365 O O . ASP A 1 172 ? -3.597 -13.805 -3.473 1.00 95.44 172 ASP A O 1
ATOM 1369 N N . ARG A 1 173 ? -5.321 -12.747 -2.504 1.00 95.38 173 ARG A N 1
ATOM 1370 C CA . ARG A 1 173 ? -4.891 -11.390 -2.886 1.00 95.38 173 ARG A CA 1
ATOM 1371 C C . ARG A 1 173 ? -3.610 -10.972 -2.177 1.00 95.38 173 ARG A C 1
ATOM 1373 O O . ARG A 1 173 ? -2.774 -10.297 -2.784 1.00 95.38 173 ARG A O 1
ATOM 1380 N N . ILE A 1 174 ? -3.451 -11.355 -0.911 1.00 97.38 174 ILE A N 1
ATOM 1381 C CA . ILE A 1 174 ? -2.220 -11.124 -0.145 1.00 97.38 174 ILE A CA 1
ATOM 1382 C C . ILE A 1 174 ? -1.062 -11.884 -0.798 1.00 97.38 174 ILE A C 1
ATOM 1384 O O . ILE A 1 174 ? -0.038 -11.281 -1.121 1.00 97.38 174 ILE A O 1
ATOM 1388 N N . ASN A 1 175 ? -1.237 -13.181 -1.057 1.00 98.06 175 ASN A N 1
ATOM 1389 C CA . ASN A 1 175 ? -0.204 -14.020 -1.661 1.00 98.06 175 ASN A CA 1
ATOM 1390 C C . ASN A 1 175 ? 0.168 -13.566 -3.076 1.00 98.06 175 ASN A C 1
ATOM 1392 O O . ASN A 1 175 ? 1.351 -13.537 -3.411 1.00 98.06 175 ASN A O 1
ATOM 1396 N N . MET A 1 176 ? -0.804 -13.116 -3.869 1.00 97.81 176 MET A N 1
ATOM 1397 C CA . MET A 1 176 ? -0.555 -12.518 -5.181 1.00 97.81 176 MET A CA 1
ATOM 1398 C C . MET A 1 176 ? 0.371 -11.292 -5.091 1.00 97.81 176 MET A C 1
ATOM 1400 O O . MET A 1 176 ? 1.331 -11.196 -5.854 1.00 97.81 176 MET A O 1
ATOM 1404 N N . HIS A 1 177 ? 0.134 -10.370 -4.148 1.00 98.25 177 HIS A N 1
ATOM 1405 C CA . HIS A 1 177 ? 1.003 -9.199 -3.956 1.00 98.25 177 HIS A CA 1
ATOM 1406 C C . HIS A 1 177 ? 2.401 -9.588 -3.456 1.00 98.25 177 HIS A C 1
ATOM 1408 O O . HIS A 1 177 ? 3.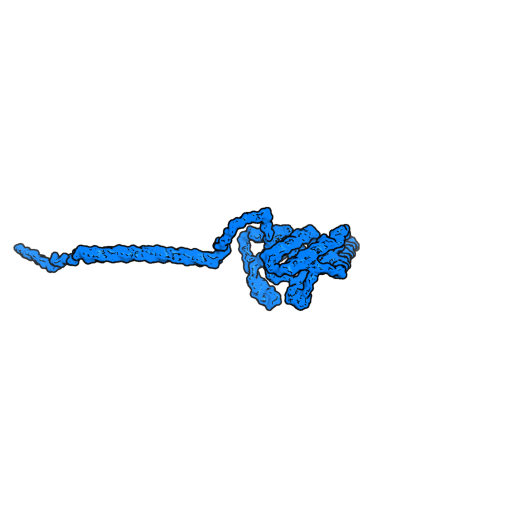392 -9.019 -3.917 1.00 98.25 177 HIS A O 1
ATOM 1414 N N . ILE A 1 178 ? 2.494 -10.574 -2.554 1.00 98.38 178 ILE A N 1
ATOM 1415 C CA . ILE A 1 178 ? 3.778 -11.113 -2.082 1.00 98.38 178 ILE A CA 1
ATOM 1416 C C . ILE A 1 178 ? 4.585 -11.661 -3.261 1.00 98.38 178 ILE A C 1
ATOM 1418 O O . ILE A 1 178 ? 5.748 -11.291 -3.422 1.00 98.38 178 ILE A O 1
ATOM 1422 N N . GLN A 1 179 ? 3.977 -12.510 -4.094 1.00 98.62 179 GLN A N 1
ATOM 1423 C CA . GLN A 1 179 ? 4.628 -13.097 -5.267 1.00 98.62 179 GLN A CA 1
ATOM 1424 C C . GLN A 1 179 ? 5.067 -12.013 -6.254 1.00 98.62 179 GLN A C 1
ATOM 1426 O O . GLN A 1 179 ? 6.234 -11.982 -6.642 1.00 98.62 179 GLN A O 1
ATOM 1431 N N . PHE A 1 180 ? 4.176 -11.070 -6.566 1.00 98.62 180 PHE A N 1
ATOM 1432 C CA . PHE A 1 180 ? 4.458 -9.969 -7.481 1.00 98.62 180 PHE A CA 1
ATOM 1433 C C . PHE A 1 180 ? 5.666 -9.129 -7.048 1.00 98.62 180 PHE A C 1
ATOM 1435 O O . PHE A 1 180 ? 6.609 -8.923 -7.816 1.00 98.62 180 PHE A O 1
ATOM 1442 N N . TRP A 1 181 ? 5.671 -8.647 -5.803 1.00 98.56 181 TRP A N 1
ATOM 1443 C CA . TRP A 1 181 ? 6.756 -7.800 -5.307 1.00 98.56 181 TRP A CA 1
ATOM 1444 C C . TRP A 1 181 ? 8.057 -8.569 -5.117 1.00 98.56 181 TRP A C 1
ATOM 1446 O O . TRP A 1 181 ? 9.116 -8.046 -5.461 1.00 98.56 181 TRP A O 1
ATOM 1456 N N . THR A 1 182 ? 7.985 -9.826 -4.676 1.00 98.31 182 THR A N 1
ATOM 1457 C CA . THR A 1 182 ? 9.161 -10.699 -4.580 1.00 98.31 182 THR A CA 1
ATOM 1458 C C . THR A 1 182 ? 9.777 -10.924 -5.959 1.00 98.31 182 THR A C 1
ATOM 1460 O O . THR A 1 182 ? 10.995 -10.827 -6.112 1.00 98.31 182 THR A O 1
ATOM 1463 N N . ALA A 1 183 ? 8.963 -11.171 -6.988 1.00 98.31 183 ALA A N 1
ATOM 1464 C CA . ALA A 1 183 ? 9.450 -11.354 -8.350 1.00 98.31 183 ALA A CA 1
ATOM 1465 C C . ALA A 1 183 ? 10.144 -10.088 -8.880 1.00 98.31 183 ALA A C 1
ATOM 1467 O O . ALA A 1 183 ? 11.210 -10.186 -9.485 1.00 98.31 183 ALA A O 1
ATOM 1468 N N . LEU A 1 184 ? 9.604 -8.895 -8.600 1.00 98.25 184 LEU A N 1
ATOM 1469 C CA . LEU A 1 184 ? 10.234 -7.621 -8.973 1.00 98.25 184 LEU A CA 1
ATOM 1470 C C . LEU A 1 184 ? 11.565 -7.386 -8.250 1.00 98.25 184 LEU A C 1
ATOM 1472 O O . LEU A 1 184 ? 12.542 -6.976 -8.878 1.00 98.25 184 LEU A O 1
ATOM 1476 N N . GLN A 1 185 ? 11.618 -7.663 -6.945 1.00 97.75 185 GLN A N 1
ATOM 1477 C CA . GLN A 1 185 ? 12.823 -7.504 -6.123 1.00 97.75 185 GLN A CA 1
ATOM 1478 C C . GLN A 1 185 ? 13.955 -8.450 -6.536 1.00 97.75 185 GLN A C 1
ATOM 1480 O O . GLN A 1 185 ? 15.119 -8.101 -6.367 1.00 97.75 185 GLN A O 1
ATOM 1485 N N . ASN A 1 186 ? 13.618 -9.613 -7.098 1.00 97.25 186 ASN A N 1
ATOM 1486 C CA . ASN A 1 186 ? 14.581 -10.607 -7.578 1.00 97.25 186 ASN A CA 1
ATOM 1487 C C . ASN A 1 186 ? 14.783 -10.566 -9.102 1.00 97.25 186 ASN A C 1
ATOM 1489 O O . ASN A 1 186 ? 15.499 -11.395 -9.667 1.00 97.25 186 ASN A O 1
ATOM 1493 N N . HIS A 1 187 ? 14.153 -9.620 -9.802 1.00 98.00 187 HIS A N 1
ATOM 1494 C CA . HIS A 1 187 ? 14.261 -9.538 -11.250 1.00 98.00 187 HIS A CA 1
ATOM 1495 C C . HIS A 1 187 ? 15.689 -9.160 -11.671 1.00 98.00 187 HIS A C 1
ATOM 1497 O O . HIS A 1 187 ? 16.313 -8.277 -11.089 1.00 98.00 187 HIS A O 1
ATOM 1503 N N . ARG A 1 188 ? 16.204 -9.734 -12.765 1.00 97.06 188 ARG A N 1
ATOM 1504 C CA . ARG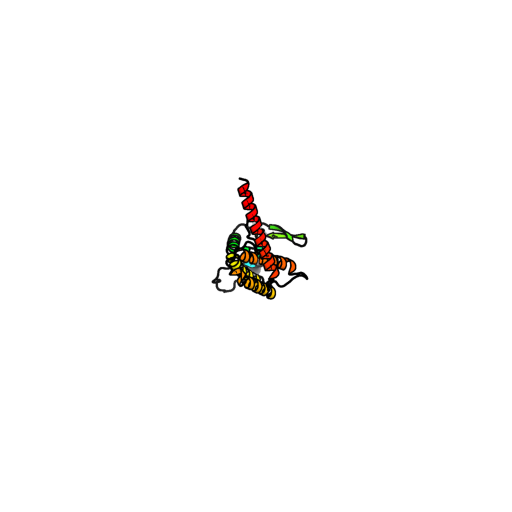 A 1 188 ? 17.569 -9.446 -13.264 1.00 97.06 188 ARG A CA 1
ATOM 1505 C C . ARG A 1 188 ? 17.862 -7.950 -13.467 1.00 97.06 188 ARG A C 1
ATOM 1507 O O . ARG A 1 188 ? 18.992 -7.506 -13.284 1.00 97.06 188 ARG A O 1
ATOM 1514 N N . TRP A 1 189 ? 16.852 -7.155 -13.832 1.00 97.50 189 TRP A N 1
ATOM 1515 C CA . TRP A 1 189 ? 16.996 -5.701 -13.994 1.00 97.50 189 TRP A CA 1
ATOM 1516 C C . TRP A 1 189 ? 17.124 -4.948 -12.672 1.00 97.50 189 TRP A C 1
ATOM 1518 O O . TRP A 1 189 ? 17.618 -3.829 -12.676 1.00 97.50 189 TRP A O 1
ATOM 1528 N N . ARG A 1 190 ? 16.747 -5.542 -11.537 1.00 96.50 190 ARG A N 1
ATOM 1529 C CA . ARG A 1 190 ? 16.988 -4.950 -10.220 1.00 96.50 190 ARG A CA 1
ATOM 1530 C C . ARG A 1 190 ? 18.478 -4.892 -9.888 1.00 96.50 190 ARG A C 1
ATOM 1532 O O . ARG A 1 190 ? 18.918 -3.963 -9.215 1.00 96.50 190 ARG A O 1
ATOM 1539 N N . HIS A 1 191 ? 19.240 -5.874 -10.357 1.00 94.50 191 HIS A N 1
ATOM 1540 C CA . HIS A 1 191 ? 20.649 -6.069 -10.006 1.00 94.50 191 HIS A CA 1
ATOM 1541 C C . HIS A 1 191 ? 21.622 -5.556 -11.077 1.00 94.50 191 HIS A C 1
ATOM 1543 O O . HIS A 1 191 ? 22.830 -5.727 -10.955 1.00 94.50 191 HIS A O 1
ATOM 1549 N N . THR A 1 192 ? 21.115 -4.925 -12.139 1.00 94.25 192 THR A N 1
ATOM 1550 C CA . THR A 1 192 ? 21.953 -4.297 -13.168 1.00 94.25 192 THR A CA 1
ATOM 1551 C C . THR A 1 192 ? 22.397 -2.896 -12.741 1.00 94.25 192 THR A C 1
ATOM 1553 O O . THR A 1 192 ? 21.678 -2.218 -12.014 1.00 94.25 192 THR A O 1
ATOM 1556 N N . PHE A 1 193 ? 23.538 -2.419 -13.245 1.00 92.56 193 PHE A N 1
ATOM 1557 C CA . PHE A 1 193 ? 23.996 -1.037 -13.032 1.00 92.56 193 PHE A CA 1
ATOM 1558 C C . PHE A 1 193 ? 23.183 0.010 -13.815 1.00 92.56 193 PHE A C 1
ATOM 1560 O O . PHE A 1 193 ? 23.294 1.204 -13.554 1.00 92.56 193 PHE A O 1
ATOM 1567 N N . ASN A 1 194 ? 22.363 -0.415 -14.782 1.00 93.44 194 ASN A N 1
ATOM 1568 C CA . ASN A 1 194 ? 21.521 0.483 -15.567 1.00 93.44 194 ASN A CA 1
ATOM 1569 C C . ASN A 1 194 ? 20.286 0.929 -14.756 1.00 93.44 194 ASN A C 1
ATOM 1571 O O . ASN A 1 194 ? 19.344 0.160 -14.545 1.00 93.44 194 ASN A O 1
ATOM 1575 N N . THR A 1 195 ? 20.283 2.197 -14.347 1.00 93.38 195 THR A N 1
ATOM 1576 C CA . THR A 1 195 ? 19.216 2.817 -13.549 1.00 93.38 195 THR A CA 1
ATOM 1577 C C . THR A 1 195 ? 17.888 2.945 -14.301 1.00 93.38 195 THR A C 1
ATOM 1579 O O . THR A 1 195 ? 16.836 2.903 -13.665 1.00 93.38 195 THR A O 1
ATOM 1582 N N . LEU A 1 196 ? 17.891 3.022 -15.638 1.00 95.12 196 LEU A N 1
ATOM 1583 C CA . LEU A 1 196 ? 16.665 3.044 -16.450 1.00 95.12 196 LEU A CA 1
ATOM 1584 C C . LEU A 1 196 ? 15.923 1.715 -16.356 1.00 95.12 196 LEU A C 1
ATOM 1586 O O . LEU A 1 196 ? 14.718 1.694 -16.135 1.00 95.12 196 LEU A O 1
ATOM 1590 N N . LYS A 1 197 ? 16.651 0.595 -16.431 1.00 96.56 197 LYS A N 1
ATOM 1591 C CA . LYS A 1 197 ? 16.068 -0.746 -16.264 1.00 96.56 197 LYS A CA 1
ATOM 1592 C C . LYS A 1 197 ? 15.478 -0.939 -14.869 1.00 96.56 197 LYS A C 1
ATOM 1594 O O . LYS A 1 197 ? 14.414 -1.530 -14.717 1.00 96.56 197 LYS A O 1
ATOM 1599 N N . GLN A 1 198 ? 16.151 -0.416 -13.849 1.00 97.25 198 GLN A N 1
ATOM 1600 C CA . GLN A 1 198 ? 15.639 -0.416 -12.481 1.00 97.25 198 GLN A CA 1
ATOM 1601 C C . GLN A 1 198 ? 14.365 0.435 -12.339 1.00 97.25 198 GLN A C 1
ATOM 1603 O O . GLN A 1 198 ? 13.421 -0.005 -11.686 1.00 97.25 198 GLN A O 1
ATOM 1608 N N . ARG A 1 199 ? 14.313 1.623 -12.957 1.00 97.56 199 ARG A N 1
ATOM 1609 C CA . ARG A 1 199 ? 13.121 2.492 -12.985 1.00 97.56 199 ARG A CA 1
ATOM 1610 C C . ARG A 1 199 ? 11.960 1.867 -13.758 1.00 97.56 199 ARG A C 1
ATOM 1612 O O . ARG A 1 199 ? 10.822 1.977 -13.316 1.00 97.56 199 ARG A O 1
ATOM 1619 N N . ALA A 1 200 ? 12.243 1.165 -14.852 1.00 98.19 200 ALA A N 1
ATOM 1620 C CA . ALA A 1 200 ? 11.238 0.473 -15.655 1.00 98.19 200 ALA A CA 1
ATOM 1621 C C . ALA A 1 200 ? 10.443 -0.552 -14.835 1.00 98.19 200 ALA A C 1
ATOM 1623 O O . ALA A 1 200 ? 9.229 -0.644 -14.975 1.00 98.19 200 ALA A O 1
ATOM 1624 N N . LEU A 1 201 ? 11.097 -1.265 -13.911 1.00 98.50 201 LEU A N 1
ATOM 1625 C CA . LEU A 1 201 ? 10.407 -2.188 -13.004 1.00 98.50 201 LEU A CA 1
ATOM 1626 C C . LEU A 1 201 ? 9.424 -1.474 -12.067 1.00 98.50 201 LEU A C 1
ATOM 1628 O O . LEU A 1 201 ? 8.328 -1.982 -11.843 1.00 98.50 201 LEU A O 1
ATOM 1632 N N . LEU A 1 202 ? 9.789 -0.301 -11.539 1.00 98.38 202 LEU A N 1
ATOM 1633 C CA . LEU A 1 202 ? 8.906 0.497 -10.679 1.00 98.38 202 LEU A CA 1
ATOM 1634 C C . LEU A 1 202 ? 7.752 1.120 -11.476 1.00 98.38 202 LEU A C 1
ATOM 1636 O O . LEU A 1 202 ? 6.622 1.192 -10.988 1.00 98.38 202 LEU A O 1
ATOM 1640 N N . LEU A 1 203 ? 8.008 1.523 -12.725 1.00 98.50 203 LEU A N 1
ATOM 1641 C CA . LEU A 1 203 ? 6.969 1.966 -13.650 1.00 98.50 203 LEU A CA 1
ATOM 1642 C C . LEU A 1 203 ? 5.972 0.838 -13.932 1.00 98.50 203 LEU A C 1
ATOM 1644 O O . LEU A 1 203 ? 4.784 1.013 -13.654 1.00 98.50 203 LEU A O 1
ATOM 1648 N N . TYR A 1 204 ? 6.457 -0.322 -14.378 1.00 98.62 204 TYR A N 1
ATOM 1649 C CA . TYR A 1 204 ? 5.644 -1.514 -14.620 1.00 98.62 204 TYR A CA 1
ATOM 1650 C C . TYR A 1 204 ? 4.809 -1.866 -13.382 1.00 98.62 204 TYR A C 1
ATOM 1652 O O . TYR A 1 204 ? 3.585 -1.970 -13.449 1.00 98.62 204 TYR A O 1
ATOM 1660 N N . GLN A 1 205 ? 5.445 -1.934 -12.211 1.00 98.12 205 GLN A N 1
ATOM 1661 C CA . GLN A 1 205 ? 4.778 -2.154 -10.931 1.00 98.12 205 GLN A CA 1
ATOM 1662 C C . GLN A 1 205 ? 3.639 -1.165 -10.670 1.00 98.12 205 GLN A C 1
ATOM 1664 O O . GLN A 1 205 ? 2.549 -1.561 -10.246 1.00 98.12 205 GLN A O 1
ATOM 1669 N N . SER A 1 206 ? 3.884 0.124 -10.896 1.00 97.94 206 SER A N 1
ATOM 1670 C CA . SER A 1 206 ? 2.883 1.166 -10.684 1.00 97.94 206 SER A CA 1
ATOM 1671 C C . SER A 1 206 ? 1.679 1.021 -11.618 1.00 97.94 206 SER A C 1
ATOM 1673 O O . SER A 1 206 ? 0.544 1.197 -11.173 1.00 97.94 206 SER A O 1
ATOM 1675 N N . GLN A 1 207 ? 1.918 0.673 -12.886 1.00 97.62 207 GLN A N 1
ATOM 1676 C CA . GLN A 1 207 ? 0.887 0.512 -13.906 1.00 97.62 207 GLN A CA 1
ATOM 1677 C C . GLN A 1 207 ? 0.035 -0.721 -13.597 1.00 97.62 207 GLN A C 1
ATOM 1679 O O . GLN A 1 207 ? -1.182 -0.600 -13.458 1.00 97.62 207 GLN A O 1
ATOM 1684 N N . GLN A 1 208 ? 0.673 -1.876 -13.380 1.00 97.38 208 GLN A N 1
ATOM 1685 C CA . GLN A 1 208 ? -0.033 -3.132 -13.125 1.00 97.38 208 GLN A CA 1
ATOM 1686 C C . GLN A 1 208 ? -0.867 -3.078 -11.847 1.00 97.38 208 GLN A C 1
ATOM 1688 O O . GLN A 1 208 ? -2.019 -3.499 -11.859 1.00 97.38 208 GLN A O 1
ATOM 1693 N N . ARG A 1 209 ? -0.354 -2.494 -10.753 1.00 96.62 209 ARG A N 1
ATOM 1694 C CA . ARG A 1 209 ? -1.155 -2.346 -9.525 1.00 96.62 209 ARG A CA 1
ATOM 1695 C C . ARG A 1 209 ? -2.346 -1.416 -9.706 1.00 96.62 209 ARG A C 1
ATOM 1697 O O . ARG A 1 209 ? -3.425 -1.729 -9.213 1.00 96.62 209 ARG A O 1
ATOM 1704 N N . ARG A 1 210 ? -2.169 -0.275 -10.380 1.00 95.62 210 ARG A N 1
ATOM 1705 C CA . ARG A 1 210 ? -3.278 0.662 -10.633 1.00 95.62 210 ARG A CA 1
ATOM 1706 C C . ARG A 1 210 ? -4.372 0.004 -11.462 1.00 95.62 210 ARG A C 1
ATOM 1708 O O . ARG A 1 210 ? -5.536 0.086 -11.085 1.00 95.62 210 ARG A O 1
ATOM 1715 N N . LEU A 1 211 ? -3.984 -0.667 -12.545 1.00 95.19 211 LEU A N 1
ATOM 1716 C CA . LEU A 1 211 ? -4.908 -1.393 -13.409 1.00 95.19 211 LEU A CA 1
ATOM 1717 C C . LEU A 1 211 ? -5.605 -2.525 -12.657 1.00 95.19 211 LEU A C 1
ATOM 1719 O O . LEU A 1 211 ? -6.825 -2.617 -12.714 1.00 95.19 211 LEU A O 1
ATOM 1723 N N . TRP A 1 212 ? -4.860 -3.308 -11.877 1.00 95.38 212 TRP A N 1
ATOM 1724 C CA . TRP A 1 212 ? -5.427 -4.373 -11.059 1.00 95.38 212 TRP A CA 1
ATOM 1725 C C . TRP A 1 212 ? -6.486 -3.851 -10.089 1.00 95.38 212 TRP A C 1
ATOM 1727 O O . TRP A 1 212 ? -7.601 -4.349 -10.090 1.00 95.38 212 TRP A O 1
ATOM 1737 N N . HIS A 1 213 ? -6.199 -2.809 -9.304 1.00 93.62 213 HIS A N 1
ATOM 1738 C CA . HIS A 1 213 ? -7.196 -2.244 -8.383 1.00 93.62 213 HIS A CA 1
ATOM 1739 C C . HIS A 1 213 ? -8.436 -1.699 -9.108 1.00 93.62 213 HIS A C 1
ATOM 1741 O O . HIS A 1 213 ? -9.524 -1.710 -8.539 1.00 93.62 213 HIS A O 1
ATOM 1747 N N . PHE A 1 214 ? -8.286 -1.230 -10.349 1.00 91.19 214 PHE A N 1
ATOM 1748 C CA . PHE A 1 214 ? -9.408 -0.788 -11.173 1.00 91.19 214 PHE A CA 1
ATOM 1749 C C . PHE A 1 214 ? -10.264 -1.964 -11.677 1.00 91.19 214 PHE A C 1
ATOM 1751 O O . PHE A 1 214 ? -11.475 -1.815 -11.824 1.00 91.19 214 PHE A O 1
ATOM 1758 N N . THR A 1 215 ? -9.668 -3.139 -11.914 1.00 91.50 215 THR A N 1
ATOM 1759 C CA . THR A 1 215 ? -10.355 -4.309 -12.489 1.00 91.50 215 THR A CA 1
ATOM 1760 C C . THR A 1 215 ? -10.672 -5.431 -11.494 1.00 91.50 215 THR A C 1
ATOM 1762 O O . THR A 1 215 ? -11.463 -6.310 -11.827 1.00 91.50 215 THR A O 1
ATOM 1765 N N . ALA A 1 216 ? -10.139 -5.403 -10.265 1.00 81.88 216 ALA A N 1
ATOM 1766 C CA . ALA A 1 216 ? -10.163 -6.491 -9.269 1.00 81.88 216 ALA A CA 1
ATOM 1767 C C . ALA A 1 216 ? -11.552 -6.905 -8.727 1.00 81.88 216 ALA A C 1
ATOM 1769 O O . ALA A 1 216 ? -11.645 -7.814 -7.899 1.00 81.88 216 ALA A O 1
ATOM 1770 N N . GLY A 1 217 ? -12.629 -6.262 -9.178 1.00 77.50 217 GLY A N 1
ATOM 1771 C CA . GLY A 1 217 ? -14.019 -6.650 -8.903 1.00 77.50 217 GLY A CA 1
ATOM 1772 C C . GLY A 1 217 ? -14.857 -6.914 -10.158 1.00 77.50 217 GLY A C 1
ATOM 1773 O O . GLY A 1 217 ? -16.047 -7.189 -10.044 1.00 77.50 217 GLY A O 1
ATOM 1774 N N . GLY A 1 218 ? -14.261 -6.802 -11.346 1.00 82.56 218 GLY A N 1
ATOM 1775 C CA . GLY A 1 218 ? -14.937 -6.960 -12.629 1.00 82.56 218 GLY A CA 1
ATOM 1776 C C . GLY A 1 218 ? -14.548 -8.246 -13.365 1.00 82.56 218 GLY A C 1
ATOM 1777 O O . GLY A 1 218 ? -13.625 -8.952 -12.957 1.00 82.56 218 GLY A O 1
ATOM 1778 N N . PRO A 1 219 ? -15.198 -8.533 -14.508 1.00 81.56 219 PRO A N 1
ATOM 1779 C CA . PRO A 1 219 ? -14.909 -9.716 -15.328 1.00 81.56 219 PRO A CA 1
ATOM 1780 C C . PRO A 1 219 ? -13.512 -9.689 -15.969 1.00 81.56 219 PRO A C 1
ATOM 1782 O O . PRO A 1 219 ? -13.058 -10.696 -16.500 1.00 81.56 219 PRO A O 1
ATOM 1785 N N . PHE A 1 220 ? -12.834 -8.540 -15.917 1.00 83.75 220 PHE A N 1
ATOM 1786 C CA . PHE A 1 220 ? -11.499 -8.320 -16.465 1.00 83.75 220 PHE A CA 1
ATOM 1787 C C . PHE A 1 220 ? -10.415 -8.284 -15.384 1.00 83.75 220 PHE A C 1
ATOM 1789 O O . PHE A 1 220 ? -9.347 -7.741 -15.634 1.00 83.75 220 PHE A O 1
ATOM 1796 N N . GLY A 1 221 ? -10.673 -8.774 -14.170 1.00 83.50 221 GLY A N 1
ATOM 1797 C CA . GLY A 1 221 ? -9.630 -8.908 -13.153 1.00 83.50 221 GLY A CA 1
ATOM 1798 C C . GLY A 1 221 ? -8.638 -10.015 -13.526 1.00 83.50 221 GLY A C 1
ATOM 1799 O O . GLY A 1 221 ? -9.050 -11.111 -13.897 1.00 83.50 221 GLY A O 1
ATOM 1800 N N . TRP A 1 222 ? -7.335 -9.752 -13.408 1.00 91.62 222 TRP A N 1
ATOM 1801 C CA . TRP A 1 222 ? -6.284 -10.765 -13.572 1.00 91.62 222 TRP A CA 1
ATOM 1802 C C . TRP A 1 222 ? -5.384 -10.835 -12.341 1.00 91.62 222 TRP A C 1
ATOM 1804 O O . TRP A 1 222 ? -5.364 -9.929 -11.512 1.00 91.62 222 TRP A O 1
ATOM 1814 N N . SER A 1 223 ? -4.631 -11.925 -12.212 1.00 94.06 223 SER A N 1
ATOM 1815 C CA . SER A 1 223 ? -3.574 -12.020 -11.208 1.00 94.06 223 SER A CA 1
ATOM 1816 C C . SER A 1 223 ? -2.339 -11.259 -11.679 1.00 94.06 223 SER A C 1
ATOM 1818 O O . SER A 1 223 ? -1.879 -11.470 -12.797 1.00 94.06 223 SER A O 1
ATOM 1820 N N . ILE A 1 224 ? -1.767 -10.419 -10.817 1.00 96.81 224 ILE A N 1
ATOM 1821 C CA . ILE A 1 224 ? -0.474 -9.762 -11.075 1.00 96.81 224 ILE A CA 1
ATOM 1822 C C . ILE A 1 224 ? 0.713 -10.554 -10.515 1.00 96.81 224 ILE A C 1
ATOM 1824 O O . ILE A 1 224 ? 1.825 -10.048 -10.531 1.00 96.81 224 ILE A O 1
ATOM 1828 N N . ALA A 1 225 ? 0.508 -11.765 -9.986 1.00 97.00 225 ALA A N 1
ATOM 1829 C CA . ALA A 1 225 ? 1.576 -12.543 -9.353 1.00 97.00 225 ALA A CA 1
ATOM 1830 C C . ALA A 1 225 ? 2.760 -12.827 -10.294 1.00 97.00 225 ALA A C 1
ATOM 1832 O O . ALA A 1 225 ? 3.916 -12.785 -9.870 1.00 97.00 225 ALA A O 1
ATOM 1833 N N . GLU A 1 226 ? 2.467 -13.094 -11.567 1.00 96.62 226 GLU A N 1
ATOM 1834 C CA . GLU A 1 226 ? 3.468 -13.365 -12.594 1.00 96.62 226 GLU A CA 1
ATOM 1835 C C . GLU A 1 226 ? 3.847 -12.087 -13.348 1.00 96.62 226 GLU A C 1
ATOM 1837 O O . GLU A 1 226 ? 3.005 -11.258 -13.699 1.00 96.62 226 GLU A O 1
ATOM 1842 N N . LEU A 1 227 ? 5.146 -11.918 -13.603 1.00 97.94 227 LEU A N 1
ATOM 1843 C CA . LEU A 1 227 ? 5.651 -10.764 -14.337 1.00 97.94 227 LEU A CA 1
ATOM 1844 C C . LEU A 1 227 ? 5.478 -10.965 -15.840 1.00 97.94 227 LEU A C 1
ATOM 1846 O O . LEU A 1 227 ? 6.043 -11.896 -16.412 1.00 97.94 227 LEU A O 1
ATOM 1850 N N . ASN A 1 228 ? 4.796 -10.030 -16.492 1.00 97.56 228 ASN A N 1
ATOM 1851 C CA . ASN A 1 228 ? 4.740 -9.970 -17.941 1.00 97.56 228 ASN A CA 1
ATOM 1852 C C . ASN A 1 228 ? 6.016 -9.297 -18.475 1.00 97.56 228 ASN A C 1
ATOM 1854 O O . ASN A 1 228 ? 6.242 -8.106 -18.258 1.00 97.56 228 ASN A O 1
ATOM 1858 N N . GLN A 1 229 ? 6.864 -10.078 -19.149 1.00 97.38 229 GLN A N 1
ATOM 1859 C CA . GLN A 1 229 ? 8.143 -9.593 -19.672 1.00 97.38 229 GLN A CA 1
ATOM 1860 C C . GLN A 1 229 ? 7.969 -8.569 -20.795 1.00 97.38 229 GLN A C 1
ATOM 1862 O O . GLN A 1 229 ? 8.736 -7.611 -20.834 1.00 97.38 229 GLN A O 1
ATOM 1867 N N . ASP A 1 230 ? 6.958 -8.723 -21.649 1.00 98.00 230 ASP A N 1
ATOM 1868 C CA . ASP A 1 230 ? 6.705 -7.800 -22.758 1.00 98.00 230 ASP A CA 1
ATOM 1869 C C . ASP A 1 230 ? 6.326 -6.417 -22.219 1.00 98.00 230 ASP A C 1
ATOM 1871 O O . ASP A 1 230 ? 6.933 -5.413 -22.581 1.00 98.00 230 ASP A O 1
ATOM 1875 N N . LEU A 1 231 ? 5.440 -6.367 -21.221 1.00 98.00 231 LEU A N 1
ATOM 1876 C CA . LEU A 1 231 ? 5.067 -5.112 -20.559 1.00 98.00 231 LEU A CA 1
ATOM 1877 C C . LEU A 1 231 ? 6.222 -4.487 -19.755 1.00 98.00 231 LEU A C 1
ATOM 1879 O O . LEU A 1 231 ? 6.285 -3.268 -19.598 1.00 98.00 231 LEU A O 1
ATOM 1883 N N . ILE A 1 232 ? 7.157 -5.292 -19.240 1.00 98.25 232 ILE A N 1
ATOM 1884 C CA . ILE A 1 232 ? 8.393 -4.776 -18.627 1.00 98.25 232 ILE A CA 1
ATOM 1885 C C . ILE A 1 232 ? 9.299 -4.139 -19.690 1.00 98.25 232 ILE A C 1
ATOM 1887 O O . ILE A 1 232 ? 9.918 -3.106 -19.421 1.00 98.25 232 ILE A O 1
ATOM 1891 N N . MET A 1 233 ? 9.384 -4.732 -20.884 1.00 97.62 233 MET A N 1
ATOM 1892 C CA . MET A 1 233 ? 10.127 -4.162 -22.009 1.00 97.62 233 MET A CA 1
ATOM 1893 C C . MET A 1 233 ? 9.506 -2.843 -22.470 1.00 97.62 233 MET A C 1
ATOM 1895 O O . MET A 1 233 ? 10.236 -1.860 -22.581 1.00 97.62 233 MET A O 1
ATOM 1899 N N . GLU A 1 234 ? 8.181 -2.788 -22.624 1.00 98.19 234 GLU A N 1
ATOM 1900 C CA . GLU A 1 234 ? 7.443 -1.562 -22.959 1.00 98.19 234 GLU A CA 1
ATOM 1901 C C . GLU A 1 234 ? 7.676 -0.454 -21.922 1.00 98.19 234 GLU A C 1
ATOM 1903 O O . GLU A 1 234 ? 8.027 0.670 -22.277 1.00 98.19 234 GLU A O 1
ATOM 1908 N N . ALA A 1 235 ? 7.595 -0.774 -20.625 1.00 97.88 235 ALA A N 1
ATOM 1909 C CA . ALA A 1 235 ? 7.933 0.175 -19.562 1.00 97.88 235 ALA A CA 1
ATOM 1910 C C . ALA A 1 235 ? 9.402 0.643 -19.644 1.00 97.88 235 ALA A C 1
ATOM 1912 O O . ALA A 1 235 ? 9.729 1.780 -19.300 1.00 97.88 235 ALA A O 1
ATOM 1913 N N . GLY A 1 236 ? 10.307 -0.224 -20.105 1.00 97.12 236 GLY A N 1
ATOM 1914 C CA . GLY A 1 236 ? 11.702 0.122 -20.374 1.00 97.12 236 GLY A CA 1
ATOM 1915 C C . GLY A 1 236 ? 11.858 1.133 -21.507 1.00 97.12 236 GLY A C 1
ATOM 1916 O O . GLY A 1 236 ? 12.620 2.092 -21.367 1.00 97.12 236 GLY A O 1
ATOM 1917 N N . GLU A 1 237 ? 11.126 0.941 -22.600 1.00 97.31 237 GLU A N 1
ATOM 1918 C CA . GLU A 1 237 ? 11.089 1.873 -23.727 1.00 97.31 237 GLU A CA 1
ATOM 1919 C C . GLU A 1 237 ? 10.468 3.217 -23.329 1.00 97.31 237 GLU A C 1
ATOM 1921 O O . GLU A 1 237 ? 11.003 4.263 -23.697 1.00 97.31 237 GLU A O 1
ATOM 1926 N N . GLU A 1 238 ? 9.402 3.210 -22.521 1.00 97.44 238 GLU A N 1
ATOM 1927 C CA . GLU A 1 238 ? 8.779 4.425 -21.980 1.00 97.44 238 GLU A CA 1
ATOM 1928 C C . GLU A 1 238 ? 9.790 5.246 -21.169 1.00 97.44 238 GLU A C 1
ATOM 1930 O O . GLU A 1 238 ? 10.020 6.414 -21.480 1.00 97.44 238 GLU A O 1
ATOM 1935 N N . ILE A 1 239 ? 10.476 4.628 -20.198 1.00 96.62 239 ILE A N 1
ATOM 1936 C CA . ILE A 1 239 ? 11.501 5.306 -19.385 1.00 96.62 239 ILE A CA 1
ATOM 1937 C C . ILE A 1 239 ? 12.653 5.835 -20.245 1.00 96.62 239 ILE A C 1
ATOM 1939 O O . ILE A 1 239 ? 13.163 6.928 -19.996 1.00 96.62 239 ILE A O 1
ATOM 1943 N N . PHE A 1 240 ? 13.085 5.074 -21.252 1.00 95.69 240 PHE A N 1
ATOM 1944 C CA . PHE A 1 240 ? 14.147 5.514 -22.152 1.00 95.69 240 PHE A CA 1
ATOM 1945 C C . PHE A 1 240 ? 13.729 6.741 -22.974 1.00 95.69 240 PHE A C 1
ATOM 1947 O O . PHE A 1 240 ? 14.504 7.691 -23.100 1.00 95.69 240 PHE A O 1
ATOM 1954 N N . ASN A 1 241 ? 12.507 6.736 -23.512 1.00 95.88 241 ASN A N 1
ATOM 1955 C CA . ASN A 1 241 ? 11.963 7.861 -24.265 1.00 95.88 241 ASN A CA 1
ATOM 1956 C C . ASN A 1 241 ? 11.780 9.100 -23.372 1.00 95.88 241 ASN A C 1
ATOM 1958 O O . ASN A 1 241 ? 12.192 10.184 -23.781 1.00 95.88 241 ASN A O 1
ATOM 1962 N N . GLU A 1 242 ? 11.259 8.942 -22.147 1.00 94.00 242 GLU A N 1
ATOM 1963 C CA . GLU A 1 242 ? 11.138 10.032 -21.165 1.00 94.00 242 GLU A CA 1
ATOM 1964 C C . GLU A 1 242 ? 12.502 10.706 -20.904 1.00 94.00 242 GLU A C 1
ATOM 1966 O O . GLU A 1 242 ? 12.624 11.929 -21.002 1.00 94.00 242 GLU A O 1
ATOM 1971 N N . ASP A 1 243 ? 13.551 9.925 -20.621 1.00 92.81 243 ASP A N 1
ATOM 1972 C CA . ASP A 1 243 ? 14.887 10.465 -20.334 1.00 92.81 243 ASP A CA 1
ATOM 1973 C C . ASP A 1 243 ? 15.532 11.120 -21.565 1.00 92.81 243 ASP A C 1
ATOM 1975 O O . ASP A 1 243 ? 16.166 12.174 -21.448 1.00 92.81 243 ASP A O 1
ATOM 1979 N N . ARG A 1 244 ? 15.344 10.538 -22.757 1.00 93.56 244 ARG A N 1
ATOM 1980 C CA . ARG A 1 244 ? 15.805 11.137 -24.018 1.00 93.56 244 ARG A CA 1
ATOM 1981 C C . ARG A 1 244 ? 15.156 12.500 -24.241 1.00 93.56 244 ARG A C 1
ATOM 1983 O O . ARG A 1 244 ? 15.847 13.461 -24.577 1.00 93.56 244 ARG A O 1
ATOM 1990 N N . ASP A 1 245 ? 13.846 12.593 -24.057 1.00 94.19 245 ASP A N 1
ATOM 1991 C CA . ASP A 1 245 ? 13.096 13.819 -24.313 1.00 94.19 245 ASP A CA 1
ATOM 1992 C C . ASP A 1 245 ? 13.459 14.915 -23.293 1.00 94.19 245 ASP A C 1
ATOM 1994 O O . ASP A 1 245 ? 13.618 16.080 -23.671 1.00 94.19 245 ASP A O 1
ATOM 1998 N N . LEU A 1 246 ? 13.710 14.548 -22.029 1.00 92.56 246 LEU A N 1
ATOM 1999 C CA . LEU A 1 246 ? 14.243 15.459 -21.007 1.00 92.56 246 LEU A CA 1
ATOM 2000 C C . LEU A 1 246 ? 15.642 15.978 -21.362 1.00 92.56 246 LEU A C 1
ATOM 2002 O O . LEU A 1 246 ? 15.900 17.178 -21.241 1.00 92.56 246 LEU A O 1
ATOM 2006 N N . ALA A 1 247 ? 16.535 15.108 -21.841 1.00 91.81 247 ALA A N 1
ATOM 2007 C CA . ALA A 1 247 ? 17.868 15.513 -22.281 1.00 91.81 247 ALA A CA 1
ATOM 2008 C C . ALA A 1 247 ? 17.801 16.486 -23.473 1.00 91.81 247 ALA A C 1
ATOM 2010 O O . ALA A 1 247 ? 18.488 17.510 -23.484 1.00 91.81 247 ALA A O 1
ATOM 2011 N N . LEU A 1 248 ? 16.927 16.217 -24.450 1.00 92.94 248 LEU A N 1
ATOM 2012 C CA . LEU A 1 248 ? 16.697 17.110 -25.589 1.00 92.94 248 LEU A CA 1
ATOM 2013 C C . LEU A 1 248 ? 16.122 18.466 -25.156 1.00 92.94 248 LEU A C 1
ATOM 2015 O O . LEU A 1 248 ? 16.520 19.500 -25.696 1.00 92.94 248 LEU A O 1
ATOM 2019 N N . ALA A 1 249 ? 15.206 18.485 -24.186 1.00 92.69 249 ALA A N 1
ATOM 2020 C CA . ALA A 1 249 ? 14.653 19.721 -23.641 1.00 92.69 249 ALA A CA 1
ATOM 2021 C C . ALA A 1 249 ? 15.722 20.561 -22.920 1.00 92.69 249 ALA A C 1
ATOM 2023 O O . ALA A 1 249 ? 15.803 21.769 -23.149 1.00 92.69 249 ALA A O 1
ATOM 2024 N N . ALA A 1 250 ? 16.579 19.927 -22.114 1.00 90.88 250 ALA A N 1
ATOM 2025 C CA . ALA A 1 250 ? 17.676 20.601 -21.421 1.00 90.88 250 ALA A CA 1
ATOM 2026 C C . ALA A 1 250 ? 18.679 21.225 -22.406 1.00 90.88 250 ALA A C 1
ATOM 2028 O O . ALA A 1 250 ? 19.067 22.381 -22.246 1.00 90.88 250 ALA A O 1
ATOM 2029 N N . LEU A 1 251 ? 19.042 20.505 -23.475 1.00 89.81 251 LEU A N 1
ATOM 2030 C CA . LEU A 1 251 ? 19.935 21.027 -24.516 1.00 89.81 251 LEU A CA 1
ATOM 2031 C C . LEU A 1 251 ? 19.348 22.248 -25.233 1.00 89.81 251 LEU A C 1
ATOM 2033 O O . LEU A 1 251 ? 20.076 23.205 -25.496 1.00 89.81 251 LEU A O 1
ATOM 2037 N N . LYS A 1 252 ? 18.040 22.240 -25.520 1.00 86.75 252 LYS A N 1
ATOM 2038 C CA . LYS A 1 252 ? 17.357 23.383 -26.142 1.00 86.75 252 LYS A CA 1
ATOM 2039 C C . LYS A 1 252 ? 17.383 24.620 -25.248 1.00 86.75 252 LYS A C 1
ATOM 2041 O O . LYS A 1 252 ? 17.646 25.696 -25.762 1.00 86.75 252 LYS A O 1
ATOM 2046 N N . GLN A 1 253 ? 17.176 24.466 -23.937 1.00 78.25 253 GLN A N 1
ATOM 2047 C CA . GLN A 1 253 ? 17.208 25.590 -22.991 1.00 78.25 253 GLN A CA 1
ATOM 2048 C C . GLN A 1 253 ? 18.588 26.253 -22.907 1.00 78.25 253 GLN A C 1
ATOM 2050 O O . GLN A 1 253 ? 18.663 27.477 -22.839 1.00 78.25 253 GLN A O 1
ATOM 2055 N N . VAL A 1 254 ? 19.667 25.465 -22.977 1.00 73.19 254 VAL A N 1
ATOM 2056 C CA . VAL A 1 254 ? 21.052 25.973 -22.960 1.00 73.19 254 VAL A CA 1
ATOM 2057 C C . VAL A 1 254 ? 21.399 26.769 -24.223 1.00 73.19 254 VAL A C 1
ATOM 2059 O O . VAL A 1 254 ? 22.164 27.718 -24.137 1.00 73.19 254 VAL A O 1
ATOM 2062 N N . HIS A 1 255 ? 20.833 26.423 -25.383 1.00 65.44 255 HIS A N 1
ATOM 2063 C CA . HIS A 1 255 ? 21.092 27.133 -26.648 1.00 65.44 255 HIS A CA 1
ATOM 2064 C C . HIS A 1 255 ? 20.240 28.400 -26.839 1.00 65.44 255 HIS A C 1
ATOM 2066 O O . HIS A 1 255 ? 20.436 29.128 -27.808 1.00 65.44 255 HIS A O 1
ATOM 2072 N N . SER A 1 256 ? 19.270 28.644 -25.955 1.00 62.75 256 SER A N 1
ATOM 2073 C CA . SER A 1 256 ? 18.396 29.827 -25.966 1.00 62.75 256 SER A CA 1
ATOM 2074 C C . SER A 1 256 ? 18.778 30.895 -24.926 1.00 62.75 256 SER A C 1
ATOM 2076 O O . SER A 1 256 ? 18.016 31.842 -24.733 1.00 62.75 256 SER A O 1
ATOM 2078 N N . LEU A 1 257 ? 19.933 30.737 -24.271 1.00 51.94 257 LEU A N 1
ATOM 2079 C CA . LEU A 1 257 ? 20.597 31.730 -23.417 1.00 51.94 257 LEU A CA 1
ATOM 2080 C C . LEU A 1 257 ? 21.827 32.290 -24.140 1.00 51.94 257 LEU A C 1
ATOM 2082 O O . LEU A 1 257 ? 22.101 33.494 -23.948 1.00 51.94 257 LEU A O 1
#

pLDDT: mean 86.62, std 12.41, range [45.5, 98.62]